Protein AF-A0A8S9XN22-F1 (afdb_monomer_lite)

Secondary structure (DSSP, 8-state):
-----S-THHHHHHHHHHHHHHHHHHHHHTTSS----PPS-SS-GGGS----S-SS-HHHHHHHHHHHHTTSS-HHHHHHHHT--HHHHHHHHS-HHHHHHHHHHHS----S-GGG---HHHHHHHHHH-TTEEEEEEE---HHHHT--HHHHHHHHHHHHHHHHHTT-GGGGT-GGG-----------SPPPPEEEEETT---EE--

pLDDT: mean 72.46, std 18.92, range [34.31, 95.44]

Organism: Apolygus lucorum (NCBI:txid248454)

Foldseek 3Di:
DDDDDPPPPPVVVVVVVVVVVVVVVVVVVVPPDDDDDDDPDVPDPVPDPPDPPDPFDPVLLVVLLVCVVVVNDDLVRSCVVRVPDSVVSVCVNPPVQVVQLVVCVVPPDDDPDDSSGDDPVRVVVVCVVPVQKDWAFEDDDDPVNVPDDPVNVVVVVVVVCVVCVVVVNNCCVVDVVNDDDPPPDPPCPDDGHGIDIDGPPDNYDYDD

Radius of gyration: 32.48 Å; chains: 1; bounding box: 97×54×74 Å

Sequence (208 aa):
MAKKSVADGAHLLVEASQNKISRRKRSLEYSSEREDSPPPSLLDPSRVSTYKRFQYSQESLEKALGLIKEGKLSLSKASKDYGIPKGTLFNKIHDVKDSIQQVLKECPRPNPFTDDKPGSKWLSLFLRRHPEIHKMNAEVISKARACVTEESLRRWFAELKECMANNICSDIFEDGRRVLNCDETGCETCPKTGKVLGPKGINHCLLE

Structure (mmCIF, N/CA/C/O backbone):
data_AF-A0A8S9XN22-F1
#
_entry.id   AF-A0A8S9XN22-F1
#
loop_
_atom_site.group_PDB
_atom_site.id
_atom_site.type_symbol
_atom_site.label_atom_id
_atom_site.label_alt_id
_atom_site.label_comp_id
_atom_site.label_asym_id
_atom_site.label_entity_id
_atom_site.label_seq_id
_atom_site.pdbx_PDB_ins_code
_atom_site.Cartn_x
_atom_site.Cartn_y
_atom_site.Cartn_z
_atom_site.occupancy
_atom_site.B_iso_or_equiv
_atom_site.auth_seq_id
_atom_site.auth_comp_id
_atom_site.auth_asym_id
_atom_site.auth_atom_id
_atom_site.pdbx_PDB_model_num
ATOM 1 N N . MET A 1 1 ? -63.931 -32.901 -9.090 1.00 34.31 1 MET A N 1
ATOM 2 C CA . MET A 1 1 ? -62.697 -32.519 -8.361 1.00 34.31 1 MET A CA 1
ATOM 3 C C . MET A 1 1 ? -62.029 -31.398 -9.151 1.00 34.31 1 MET A C 1
ATOM 5 O O . MET A 1 1 ? -61.914 -31.570 -10.348 1.00 34.31 1 MET A O 1
ATOM 9 N N . ALA A 1 2 ? -61.630 -30.227 -8.664 1.00 39.84 2 ALA A N 1
ATOM 10 C CA . ALA A 1 2 ? -61.727 -29.553 -7.377 1.00 39.84 2 ALA A CA 1
ATOM 11 C C . ALA A 1 2 ? -61.767 -28.035 -7.676 1.00 39.84 2 ALA A C 1
ATOM 13 O O . ALA A 1 2 ? -61.019 -27.563 -8.529 1.00 39.84 2 ALA A O 1
ATOM 14 N N . LYS A 1 3 ? -62.632 -27.272 -6.997 1.00 41.28 3 LYS A N 1
ATOM 15 C CA . LYS A 1 3 ? -62.589 -25.800 -6.99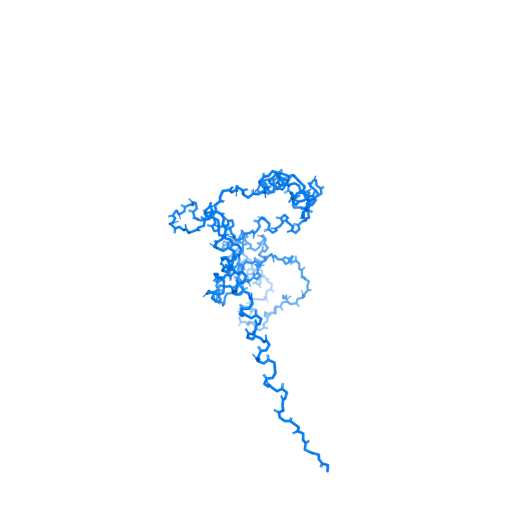2 1.00 41.28 3 LYS A CA 1
ATOM 16 C C . LYS A 1 3 ? -61.631 -25.387 -5.869 1.00 41.28 3 LYS A C 1
ATOM 18 O O . LYS A 1 3 ? -61.923 -25.686 -4.715 1.00 41.28 3 LYS A O 1
ATOM 23 N N . LYS A 1 4 ? -60.486 -24.767 -6.182 1.00 42.97 4 LYS A N 1
ATOM 24 C CA . LYS A 1 4 ? -59.574 -24.204 -5.169 1.00 42.97 4 LYS A CA 1
ATOM 25 C C . LYS A 1 4 ? -59.858 -22.711 -4.977 1.00 42.97 4 LYS A C 1
ATOM 27 O O . LYS A 1 4 ? -60.026 -21.971 -5.939 1.00 42.97 4 LYS A O 1
ATOM 32 N N . SER A 1 5 ? -59.968 -22.359 -3.702 1.00 42.66 5 SER A N 1
ATOM 33 C CA . SER A 1 5 ? -60.374 -21.090 -3.100 1.00 42.66 5 SER A CA 1
ATOM 34 C C . SER A 1 5 ? -59.426 -19.925 -3.423 1.00 42.66 5 SER A C 1
ATOM 36 O O . SER A 1 5 ? -58.213 -20.100 -3.411 1.00 42.66 5 SER A O 1
ATOM 38 N N . VAL A 1 6 ? -59.990 -18.733 -3.659 1.00 51.62 6 VAL A N 1
ATOM 39 C CA . VAL A 1 6 ? -59.288 -17.442 -3.864 1.00 51.62 6 VAL A CA 1
ATOM 40 C C . VAL A 1 6 ? -59.317 -16.585 -2.575 1.00 51.62 6 VAL A C 1
ATOM 42 O O . VAL A 1 6 ? -59.152 -15.372 -2.612 1.00 51.62 6 VAL A O 1
ATOM 45 N N . ALA A 1 7 ? -59.531 -17.186 -1.400 1.00 50.50 7 ALA A N 1
ATOM 46 C CA . ALA A 1 7 ? -59.754 -16.429 -0.160 1.00 50.50 7 ALA A CA 1
ATOM 47 C C . ALA A 1 7 ? -58.483 -16.027 0.626 1.00 50.50 7 ALA A C 1
ATOM 49 O O . ALA A 1 7 ? -58.559 -15.140 1.474 1.00 50.50 7 ALA A O 1
ATOM 50 N N . ASP A 1 8 ? -57.306 -16.593 0.339 1.00 49.84 8 ASP A N 1
ATOM 51 C CA . ASP A 1 8 ? -56.161 -16.484 1.269 1.00 49.84 8 ASP A CA 1
ATOM 52 C C . ASP A 1 8 ? -55.266 -15.243 1.063 1.00 49.84 8 ASP A C 1
ATOM 54 O O . ASP A 1 8 ? -54.427 -14.924 1.905 1.00 49.84 8 ASP A O 1
ATOM 58 N N . GLY A 1 9 ? -55.448 -14.488 -0.027 1.00 43.12 9 GLY A N 1
ATOM 59 C CA . GLY A 1 9 ? -54.620 -13.309 -0.330 1.00 43.12 9 GLY A CA 1
ATOM 60 C C . GLY A 1 9 ? -55.023 -12.025 0.409 1.00 43.12 9 GLY A C 1
ATOM 61 O O . GLY A 1 9 ? -54.185 -11.156 0.644 1.00 43.12 9 GLY A O 1
ATOM 62 N N . ALA A 1 10 ? -56.295 -11.891 0.796 1.00 45.91 10 ALA A N 1
ATOM 63 C CA . ALA A 1 10 ? -56.816 -10.659 1.396 1.00 45.91 10 ALA A CA 1
ATOM 64 C C . ALA A 1 10 ? -56.536 -10.554 2.908 1.00 45.91 10 ALA A C 1
ATOM 66 O O . ALA A 1 10 ? -56.395 -9.448 3.429 1.00 45.91 10 ALA A O 1
ATOM 67 N N . HIS A 1 11 ? -56.392 -11.684 3.608 1.00 46.66 11 HIS A N 1
ATOM 68 C CA . HIS A 1 11 ? -56.193 -11.707 5.063 1.00 46.66 11 HIS A CA 1
ATOM 69 C C . HIS A 1 11 ? -54.805 -11.175 5.477 1.00 46.66 11 HIS A C 1
ATOM 71 O O . HIS A 1 11 ? -54.681 -10.412 6.434 1.00 46.66 11 HIS A O 1
ATOM 77 N N . LEU A 1 12 ? -53.764 -11.476 4.690 1.00 50.06 12 LEU A N 1
ATOM 78 C CA . LEU A 1 12 ? -52.383 -11.055 4.971 1.00 50.06 12 LEU A CA 1
ATOM 79 C C . LEU A 1 12 ? -52.143 -9.544 4.789 1.00 50.06 12 LEU A C 1
ATOM 81 O O . LEU A 1 12 ? -51.272 -8.965 5.443 1.00 50.06 12 LEU A O 1
ATOM 85 N N . LEU A 1 13 ? -52.921 -8.874 3.933 1.00 48.09 13 LEU A N 1
ATOM 86 C CA . LEU A 1 13 ? -52.801 -7.426 3.713 1.00 48.09 13 LEU A CA 1
ATOM 87 C C . LEU A 1 13 ? -53.492 -6.593 4.806 1.00 48.09 13 LEU A C 1
ATOM 89 O O . LEU A 1 13 ? -53.057 -5.472 5.082 1.00 48.09 13 LEU A O 1
ATOM 93 N N . VAL A 1 14 ? -54.513 -7.137 5.476 1.00 51.78 14 VAL A N 1
ATOM 94 C CA . VAL A 1 14 ? -55.203 -6.453 6.585 1.00 51.78 14 VAL A CA 1
ATOM 95 C C . VAL A 1 14 ? -54.353 -6.482 7.862 1.00 51.78 14 VAL A C 1
ATOM 97 O O . VAL A 1 14 ? -54.204 -5.449 8.521 1.00 51.78 14 VAL A O 1
ATOM 100 N N . GLU A 1 15 ? -53.692 -7.603 8.165 1.00 48.38 15 GLU A N 1
ATOM 101 C CA . GLU A 1 15 ? -52.827 -7.737 9.352 1.00 48.38 15 GLU A CA 1
ATOM 102 C C . GLU A 1 15 ? -51.578 -6.841 9.288 1.00 48.38 15 GLU A C 1
ATOM 104 O O . GLU A 1 15 ? -51.209 -6.191 10.273 1.00 48.38 15 GLU A O 1
ATOM 109 N N . ALA A 1 16 ? -50.954 -6.713 8.111 1.00 47.50 16 ALA A N 1
ATOM 110 C CA . ALA A 1 16 ? -49.800 -5.830 7.922 1.00 47.50 16 ALA A CA 1
ATOM 111 C C . ALA A 1 16 ? -50.151 -4.336 8.103 1.00 47.50 16 ALA A C 1
ATOM 113 O O . ALA A 1 16 ? -49.298 -3.537 8.512 1.00 47.50 16 ALA A O 1
ATOM 114 N N . SER A 1 17 ? -51.405 -3.955 7.832 1.00 48.62 17 SER A N 1
ATOM 115 C CA . SER A 1 17 ? -51.903 -2.585 8.003 1.00 48.62 17 SER A CA 1
ATOM 116 C C . SER A 1 17 ? -52.239 -2.273 9.467 1.00 48.62 17 SER A C 1
ATOM 118 O O . SER A 1 17 ? -51.838 -1.228 9.989 1.00 48.62 17 SER A O 1
ATOM 120 N N . GLN A 1 18 ? -52.854 -3.221 10.186 1.00 45.69 18 GLN A N 1
ATOM 121 C CA . GLN A 1 18 ? -53.130 -3.085 11.623 1.00 45.69 18 GLN A CA 1
ATOM 122 C C . GLN A 1 18 ? -51.840 -2.956 12.452 1.00 45.69 18 GLN A C 1
ATOM 124 O O . GLN A 1 18 ? -51.756 -2.127 13.363 1.00 45.69 18 GLN A O 1
ATOM 129 N N . ASN A 1 19 ? -50.780 -3.676 12.072 1.00 49.88 19 ASN A N 1
ATOM 130 C CA . ASN A 1 19 ? -49.496 -3.636 12.776 1.00 49.88 19 ASN A CA 1
ATOM 131 C C . ASN A 1 19 ? -48.731 -2.304 12.566 1.00 49.88 19 ASN A C 1
ATOM 133 O O . ASN A 1 19 ? -48.034 -1.817 13.461 1.00 49.88 19 ASN A O 1
ATOM 137 N N . LYS A 1 20 ? -48.906 -1.638 11.411 1.00 45.22 20 LYS A N 1
ATOM 138 C CA . LYS A 1 20 ? -48.350 -0.291 11.159 1.00 45.22 20 LYS A CA 1
ATOM 139 C C . LYS A 1 20 ? -49.120 0.816 11.889 1.00 45.22 20 LYS A C 1
ATOM 141 O O . LYS A 1 20 ? -48.497 1.763 12.371 1.00 45.22 20 LYS A O 1
ATOM 146 N N . ILE A 1 21 ? -50.441 0.686 12.027 1.00 45.97 21 ILE A N 1
ATOM 147 C CA . ILE A 1 21 ? -51.282 1.642 12.770 1.00 45.97 21 ILE A CA 1
ATOM 148 C C . ILE A 1 21 ? -51.021 1.538 14.283 1.00 45.97 21 ILE A C 1
ATOM 150 O O . ILE A 1 21 ? -50.911 2.563 14.958 1.00 45.97 21 ILE A O 1
ATOM 154 N N . SER A 1 22 ? -50.802 0.326 14.812 1.00 41.53 22 SER A N 1
ATOM 155 C CA . SER A 1 22 ? -50.490 0.113 16.234 1.00 41.53 22 SER A CA 1
ATOM 156 C C . SER A 1 22 ? -49.144 0.717 16.661 1.00 41.53 22 SER A C 1
ATOM 158 O O . SER A 1 22 ? -49.017 1.199 17.787 1.00 41.53 22 SER A O 1
ATOM 160 N N . ARG A 1 23 ? -48.144 0.747 15.768 1.00 42.81 23 ARG A N 1
ATOM 161 C CA . ARG A 1 23 ? -46.845 1.390 16.042 1.00 42.81 23 ARG A CA 1
ATOM 162 C C . ARG A 1 23 ? -46.927 2.917 16.059 1.00 42.81 23 ARG A C 1
ATOM 164 O O . ARG A 1 23 ? -46.219 3.546 16.837 1.00 42.81 23 ARG A O 1
ATOM 171 N N . ARG A 1 24 ? -47.808 3.511 15.246 1.00 44.41 24 ARG A N 1
ATOM 172 C CA . ARG A 1 24 ? -48.026 4.967 15.219 1.00 44.41 24 ARG A CA 1
ATOM 173 C C . ARG A 1 24 ? -48.805 5.468 16.436 1.00 44.41 24 ARG A C 1
ATOM 175 O O . ARG A 1 24 ? -48.434 6.505 16.971 1.00 44.41 24 ARG A O 1
ATOM 182 N N . LYS A 1 25 ? -49.802 4.717 16.925 1.00 40.81 25 LYS A N 1
ATOM 183 C CA . LYS A 1 25 ? -50.537 5.078 18.153 1.00 40.81 25 LYS A CA 1
ATOM 184 C C . LYS A 1 25 ? -49.635 5.105 19.396 1.00 40.81 25 LYS A C 1
ATOM 186 O O . LYS A 1 25 ? -49.660 6.087 20.123 1.00 40.81 25 LYS A O 1
ATOM 191 N N . ARG A 1 26 ? -48.724 4.131 19.540 1.00 40.91 26 ARG A N 1
ATOM 192 C CA . ARG A 1 26 ? -47.737 4.090 20.642 1.00 40.91 26 ARG A CA 1
ATOM 193 C C . ARG A 1 26 ? -46.761 5.277 20.644 1.00 40.91 26 ARG A C 1
ATOM 195 O O . ARG A 1 26 ? -46.262 5.655 21.694 1.00 40.91 26 ARG A O 1
ATOM 202 N N . SER A 1 27 ? -46.478 5.853 19.475 1.00 42.25 27 SER A N 1
ATOM 203 C CA . SER A 1 27 ? -45.576 7.004 19.354 1.00 42.25 27 SER A CA 1
ATOM 204 C C . SER A 1 27 ? -46.261 8.345 19.624 1.00 42.25 27 SER A C 1
ATOM 206 O O . SER A 1 27 ? -45.559 9.307 19.904 1.00 42.25 27 SER A O 1
ATOM 208 N N . LEU A 1 28 ? -47.591 8.418 19.507 1.00 42.78 28 LEU A N 1
ATOM 209 C CA . LEU A 1 28 ? -48.375 9.636 19.743 1.00 42.78 28 LEU A CA 1
ATOM 210 C C . LEU A 1 28 ? -48.858 9.734 21.196 1.00 42.78 28 LEU A C 1
ATOM 212 O O . LEU A 1 28 ? -48.827 10.822 21.755 1.00 42.78 28 LEU A O 1
ATOM 216 N N . GLU A 1 29 ? -49.194 8.607 21.834 1.00 40.19 29 GLU A N 1
ATOM 217 C CA . GLU A 1 29 ? -49.487 8.546 23.281 1.00 40.19 29 GLU A CA 1
ATOM 218 C C . GLU A 1 29 ? -48.270 8.904 24.150 1.00 40.19 29 GLU A C 1
ATOM 220 O O . GLU A 1 29 ? -48.427 9.402 25.258 1.00 40.19 29 GLU A O 1
ATOM 225 N N . T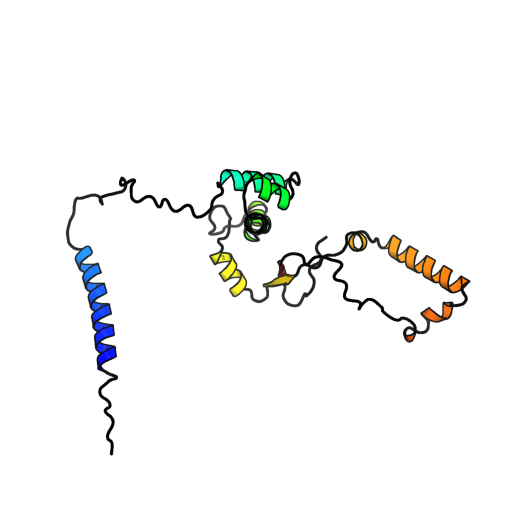YR A 1 30 ? -47.050 8.719 23.635 1.00 40.97 30 TYR A N 1
ATOM 226 C CA . TYR A 1 30 ? 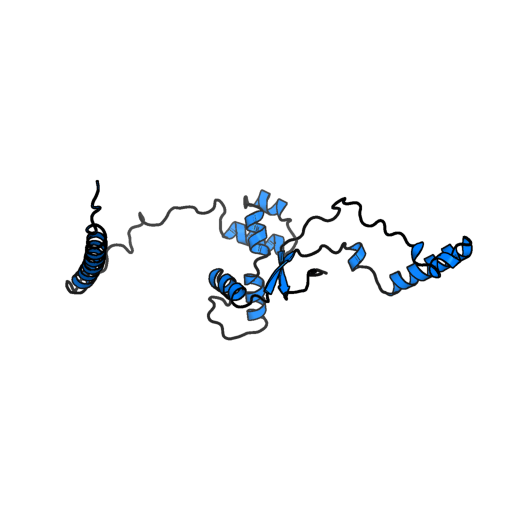-45.818 9.127 24.319 1.00 40.97 30 TYR A CA 1
ATOM 227 C C . TYR A 1 30 ? -45.597 10.653 24.318 1.00 40.97 30 TYR A C 1
ATOM 229 O O . TYR A 1 30 ? -44.787 11.155 25.089 1.00 40.97 30 TYR A O 1
ATOM 237 N N . SER A 1 31 ? -46.288 11.407 23.455 1.00 38.62 31 SER A N 1
ATOM 238 C CA . SER A 1 31 ? -46.050 12.848 23.286 1.00 38.62 31 SER A CA 1
ATOM 239 C C . SER A 1 31 ? -47.034 13.747 24.036 1.00 38.62 31 SER A C 1
ATOM 241 O O . SER A 1 31 ? -46.816 14.955 24.046 1.00 38.62 31 SER A O 1
ATOM 243 N N . SER A 1 32 ? -48.099 13.211 24.643 1.00 42.09 32 SER A N 1
ATOM 244 C CA . SER A 1 32 ? -49.164 14.036 25.235 1.00 42.09 32 SER A CA 1
ATOM 245 C C . SER A 1 32 ? -49.276 13.993 26.757 1.00 42.09 32 SER A C 1
ATOM 247 O O . SER A 1 32 ? -50.113 14.711 27.293 1.00 42.09 32 SER A O 1
ATOM 249 N N . GLU A 1 33 ? -48.461 13.220 27.478 1.00 42.44 33 GLU A N 1
ATOM 250 C CA . GLU A 1 33 ? -48.553 13.179 28.941 1.00 42.44 33 GLU A CA 1
ATOM 251 C C . GLU A 1 33 ? -47.193 13.356 29.635 1.00 42.44 33 GLU A C 1
ATOM 253 O O . GLU A 1 33 ? -46.359 12.455 29.651 1.00 42.44 33 GLU A O 1
ATOM 258 N N . ARG A 1 34 ? -47.094 14.508 30.317 1.00 39.66 34 ARG A N 1
ATOM 259 C CA . ARG A 1 34 ? -46.290 14.841 31.509 1.00 39.66 34 ARG A CA 1
ATOM 260 C C . ARG A 1 34 ? -44.984 15.618 31.321 1.00 39.66 34 ARG A C 1
ATOM 262 O O . ARG A 1 34 ? -43.902 15.074 31.137 1.00 39.66 34 ARG A O 1
ATOM 269 N N . GLU A 1 35 ? -45.147 16.922 31.524 1.00 49.19 35 GLU A N 1
ATOM 270 C CA . GLU A 1 35 ? -44.251 17.782 32.297 1.00 49.19 35 GLU A CA 1
ATOM 271 C C . GLU A 1 35 ? -43.693 17.098 33.570 1.00 49.19 35 GLU A C 1
ATOM 273 O O . GLU A 1 35 ? -44.410 16.398 34.290 1.00 49.19 35 GLU A O 1
ATOM 278 N N . ASP A 1 36 ? -42.419 17.405 33.831 1.00 52.12 36 ASP A N 1
ATOM 279 C CA . ASP A 1 36 ? -41.710 17.422 35.121 1.00 52.12 36 ASP A CA 1
ATOM 280 C C . ASP A 1 36 ? -41.166 16.123 35.757 1.00 52.12 36 ASP A C 1
ATOM 282 O O . ASP A 1 36 ? -41.360 15.837 36.940 1.00 52.12 36 ASP A O 1
ATOM 286 N N . SER A 1 37 ? -40.375 15.346 35.010 1.00 40.91 37 SER A N 1
ATOM 287 C CA . SER A 1 37 ? -39.321 14.515 35.622 1.00 40.91 37 SER A CA 1
ATOM 288 C C . SER A 1 37 ? -38.167 14.253 34.648 1.00 40.91 37 SER A C 1
ATOM 290 O O . SER A 1 37 ? -38.408 13.758 33.544 1.00 40.91 37 SER A O 1
ATOM 292 N N . PRO A 1 38 ? -36.902 14.539 35.022 1.00 46.31 38 PRO A N 1
ATOM 293 C CA . PRO A 1 38 ? -35.761 14.174 34.195 1.00 46.31 38 PRO A CA 1
ATOM 294 C C . PRO A 1 38 ? -35.701 12.646 34.036 1.00 46.31 38 PRO A C 1
ATOM 296 O O . PRO A 1 38 ? -36.018 11.916 34.981 1.00 46.31 38 PRO A O 1
ATOM 299 N N . PRO A 1 39 ? -35.294 12.140 32.858 1.00 44.84 39 PRO A N 1
ATOM 300 C CA . PRO A 1 39 ? -35.237 10.709 32.596 1.00 44.84 39 PRO A CA 1
ATOM 301 C C . PRO A 1 39 ? -34.352 10.015 33.642 1.00 44.84 39 PRO A C 1
ATOM 303 O O . PRO A 1 39 ? -33.188 10.398 33.810 1.00 44.84 39 PRO A O 1
ATOM 306 N N . PRO A 1 40 ? -34.859 8.984 34.342 1.00 42.00 40 PRO A N 1
ATOM 307 C CA . PRO A 1 40 ? -34.028 8.184 35.218 1.00 42.00 40 PRO A CA 1
ATOM 308 C C . PRO A 1 40 ? -32.897 7.534 34.416 1.00 42.00 40 PRO A C 1
ATOM 310 O O . PRO A 1 40 ? -33.134 6.880 33.404 1.00 42.00 40 PRO A O 1
ATOM 313 N N . SER A 1 41 ? -31.682 7.701 34.941 1.00 48.50 41 SER A N 1
ATOM 314 C CA . SER A 1 41 ? -30.428 7.024 34.587 1.00 48.50 41 SER A CA 1
ATOM 315 C C . SER A 1 41 ? -29.546 7.634 33.482 1.00 48.50 41 SER A C 1
ATOM 317 O O . SER A 1 41 ? -29.236 6.991 32.481 1.00 48.50 41 SER A O 1
ATOM 319 N N . LEU A 1 42 ? -28.982 8.814 33.766 1.00 44.59 42 LEU A N 1
ATOM 320 C CA . LEU A 1 42 ? -27.559 9.097 33.487 1.00 44.59 42 LEU A CA 1
ATOM 321 C C . LEU A 1 42 ? -26.631 8.661 34.649 1.00 44.59 42 LEU A C 1
ATOM 323 O O . LEU A 1 42 ? -25.460 9.021 34.672 1.00 44.59 42 LEU A O 1
ATOM 327 N N . LEU A 1 43 ? -27.133 7.878 35.614 1.00 48.34 43 LEU A N 1
ATOM 328 C CA . LEU A 1 43 ? -26.415 7.465 36.830 1.00 48.34 43 LEU A CA 1
ATOM 329 C C . LEU A 1 43 ? -26.708 6.002 37.232 1.00 48.34 43 LEU A C 1
ATOM 331 O O . LEU A 1 43 ? -26.809 5.706 38.417 1.00 48.34 43 LEU A O 1
ATOM 335 N N . ASP A 1 44 ? -26.877 5.083 36.274 1.00 49.06 44 ASP A N 1
ATOM 336 C CA . ASP A 1 44 ? -26.883 3.637 36.565 1.00 49.06 44 ASP A CA 1
ATOM 337 C C . ASP A 1 44 ? -25.583 2.988 36.043 1.00 49.06 44 ASP A C 1
ATOM 339 O O . ASP A 1 44 ? -25.487 2.664 34.852 1.00 49.06 44 ASP A O 1
ATOM 343 N N . PRO A 1 45 ? -24.565 2.790 36.907 1.00 55.69 45 PRO A N 1
ATOM 344 C CA . PRO A 1 45 ? -23.301 2.152 36.538 1.00 55.69 45 PRO A CA 1
ATOM 345 C C . PRO A 1 45 ? -23.459 0.709 36.034 1.00 55.69 45 PRO A C 1
ATOM 347 O O . PRO A 1 45 ? -22.538 0.181 35.413 1.00 55.69 45 PRO A O 1
ATOM 350 N N . SER A 1 46 ? -24.609 0.061 36.266 1.00 51.62 46 SER A N 1
ATOM 351 C CA . SER A 1 46 ? -24.853 -1.334 35.877 1.00 51.62 46 SER A CA 1
ATOM 352 C C . SER A 1 46 ? -25.206 -1.521 34.394 1.00 51.62 46 SER A C 1
ATOM 354 O O . SER A 1 46 ? -25.203 -2.645 33.893 1.00 51.62 46 SER A O 1
ATOM 356 N N . ARG A 1 47 ? -25.445 -0.425 33.655 1.00 51.44 47 ARG A N 1
ATOM 357 C CA . ARG A 1 47 ? -25.729 -0.428 32.205 1.00 51.44 47 ARG A CA 1
ATOM 358 C C . ARG A 1 47 ? -24.543 -0.018 31.333 1.00 51.44 47 ARG A C 1
ATOM 360 O O . ARG A 1 47 ? -24.692 0.130 30.119 1.00 51.44 47 ARG A O 1
ATOM 367 N N . VAL A 1 48 ? -23.358 0.158 31.914 1.00 54.16 48 VAL A N 1
ATOM 368 C CA . VAL A 1 48 ? -22.134 0.344 31.129 1.00 54.16 48 VAL A CA 1
ATOM 369 C C . VAL A 1 48 ? -21.799 -0.998 30.481 1.00 54.16 48 VAL A C 1
ATOM 371 O O . VAL A 1 48 ? -21.537 -1.979 31.169 1.00 54.16 48 VAL A O 1
ATOM 374 N N . SER A 1 49 ? -21.834 -1.061 29.149 1.00 49.69 49 SER A N 1
ATOM 375 C CA . SER A 1 49 ? -21.448 -2.252 28.386 1.00 49.69 49 SER A CA 1
ATOM 376 C C . SER A 1 49 ? -20.023 -2.685 28.762 1.00 49.69 49 SER A C 1
ATOM 378 O O . SER A 1 49 ? -19.047 -2.153 28.237 1.00 49.69 49 SER A O 1
ATOM 380 N N . THR A 1 50 ? -19.903 -3.701 29.617 1.00 52.22 50 THR A N 1
ATOM 381 C CA . THR A 1 50 ? -18.642 -4.348 30.027 1.00 52.22 50 THR A CA 1
ATOM 382 C C . THR A 1 50 ? -18.025 -5.215 28.926 1.00 52.22 50 THR A C 1
ATOM 384 O O . THR A 1 50 ? -16.990 -5.853 29.127 1.00 52.22 50 THR A O 1
ATOM 387 N N . TYR A 1 51 ? -18.645 -5.249 27.743 1.00 50.97 51 TYR A N 1
ATOM 388 C CA . TYR A 1 51 ? -18.231 -6.080 26.625 1.00 50.97 51 TYR A CA 1
ATOM 389 C C . TYR A 1 51 ? -16.859 -5.651 26.088 1.00 50.97 51 TYR A C 1
ATOM 391 O O . TYR A 1 51 ? -16.728 -4.723 25.283 1.00 50.97 51 TYR A O 1
ATOM 399 N N . LYS A 1 52 ? -15.810 -6.357 26.521 1.00 62.16 52 LYS A N 1
ATOM 400 C CA . LYS A 1 52 ? -14.446 -6.187 26.014 1.00 62.16 52 LYS A CA 1
ATOM 401 C C . LYS A 1 52 ? -14.372 -6.753 24.596 1.00 62.16 52 LYS A C 1
ATOM 403 O O . LYS A 1 52 ? -14.131 -7.937 24.385 1.00 62.16 52 LYS A O 1
ATOM 408 N N . ARG A 1 53 ? -14.598 -5.886 23.602 1.00 64.38 53 ARG A N 1
ATOM 409 C CA . ARG A 1 53 ? -14.562 -6.243 22.171 1.00 64.38 53 ARG A CA 1
ATOM 410 C C . ARG A 1 53 ? -13.205 -6.809 21.734 1.00 64.38 53 ARG A C 1
ATOM 412 O O . ARG A 1 53 ? -13.156 -7.586 20.786 1.00 64.38 53 ARG A O 1
ATOM 419 N N . PHE A 1 54 ? -12.124 -6.424 22.417 1.00 72.19 54 PHE A N 1
ATOM 420 C CA . PHE A 1 54 ? -10.759 -6.863 22.141 1.00 72.19 54 PHE A CA 1
ATOM 421 C C . PHE A 1 54 ? -9.980 -7.078 23.448 1.00 72.19 54 PHE A C 1
ATOM 423 O O . PHE A 1 54 ? -10.249 -6.416 24.450 1.00 72.19 54 PHE A O 1
ATOM 430 N N . GLN A 1 55 ? -9.012 -8.001 23.432 1.00 79.00 55 GLN A N 1
ATOM 431 C CA . GLN A 1 55 ? -8.162 -8.319 24.592 1.00 79.00 55 GLN A CA 1
ATOM 432 C C . GLN A 1 55 ? -7.009 -7.316 24.801 1.00 79.00 55 GLN A C 1
ATOM 434 O O . GLN A 1 55 ? -6.418 -7.294 25.875 1.00 79.00 55 GLN A O 1
ATOM 439 N N . TYR A 1 56 ? -6.713 -6.470 23.809 1.00 84.94 56 TYR A N 1
ATOM 440 C CA . TYR A 1 56 ? -5.663 -5.448 23.867 1.00 84.94 56 TYR A CA 1
ATOM 441 C C . TYR A 1 56 ? -6.227 -4.060 24.207 1.00 84.94 56 TYR A C 1
ATOM 443 O O . TYR A 1 56 ? -7.370 -3.747 23.865 1.00 84.94 56 TYR A O 1
ATOM 451 N N . SER A 1 57 ? -5.423 -3.215 24.859 1.00 87.62 57 SER A N 1
ATOM 452 C CA . SER A 1 57 ? -5.784 -1.822 25.143 1.00 87.62 57 SER A CA 1
ATOM 453 C C . SER A 1 57 ? -5.522 -0.911 23.935 1.00 87.62 57 SER A C 1
ATOM 455 O O . SER A 1 57 ? -4.706 -1.222 23.062 1.00 87.62 57 SER A O 1
ATOM 457 N N . GLN A 1 58 ? -6.218 0.228 23.894 1.00 85.56 58 GLN A N 1
ATOM 458 C CA . GLN A 1 58 ? -6.006 1.276 22.889 1.00 85.56 58 GLN A CA 1
ATOM 459 C C . GLN A 1 58 ? -4.564 1.815 22.942 1.00 85.56 58 GLN A C 1
ATOM 461 O O . GLN A 1 58 ? -3.912 1.942 21.912 1.00 85.56 58 GLN A O 1
ATOM 466 N N . GLU A 1 59 ? -4.033 2.039 24.145 1.00 89.31 59 GLU A N 1
ATOM 467 C CA . GLU A 1 59 ? -2.676 2.556 24.350 1.00 89.31 59 GLU A CA 1
ATOM 468 C C . GLU A 1 59 ? -1.600 1.585 23.837 1.00 89.31 59 GLU A C 1
ATOM 470 O O . GLU A 1 59 ? -0.658 1.988 23.153 1.00 89.31 59 GLU A O 1
ATOM 475 N N . SER A 1 60 ? -1.746 0.284 24.122 1.00 90.62 60 SER A N 1
ATOM 476 C CA . SER A 1 60 ? -0.827 -0.740 23.614 1.00 90.62 60 SER A CA 1
ATOM 477 C C . SER A 1 60 ? -0.856 -0.814 22.088 1.00 90.62 60 SER A C 1
ATOM 479 O O . SER A 1 60 ? 0.183 -1.031 21.468 1.00 90.62 60 SER A O 1
ATOM 481 N N . LEU A 1 61 ? -2.026 -0.602 21.478 1.00 89.25 61 LEU A N 1
ATOM 482 C CA . LEU A 1 61 ? -2.168 -0.550 20.026 1.00 89.25 61 LEU A CA 1
ATOM 483 C C . LEU A 1 61 ? -1.440 0.657 19.431 1.00 89.25 61 LEU A C 1
ATOM 485 O O . LEU A 1 61 ? -0.689 0.491 18.475 1.00 89.25 61 LEU A O 1
ATOM 489 N N . GLU A 1 62 ? -1.622 1.848 19.991 1.00 91.19 62 GLU A N 1
ATOM 490 C CA . GLU A 1 62 ? -0.991 3.074 19.493 1.00 91.19 62 GLU A CA 1
ATOM 491 C C . GLU A 1 62 ? 0.533 3.032 19.635 1.00 91.19 62 GLU A C 1
ATOM 493 O O . GLU A 1 62 ? 1.243 3.322 18.670 1.00 91.19 62 GLU A O 1
ATOM 498 N N . LYS A 1 63 ? 1.045 2.563 20.782 1.00 92.75 63 LYS A N 1
ATOM 499 C CA . LYS A 1 63 ? 2.486 2.347 20.990 1.00 92.75 63 LYS A CA 1
ATOM 500 C C . LYS A 1 63 ? 3.064 1.355 19.979 1.00 92.75 63 LYS A C 1
ATOM 502 O O . LYS A 1 63 ? 4.096 1.634 19.371 1.00 92.75 63 LYS A O 1
ATOM 507 N N . ALA A 1 64 ? 2.389 0.224 19.760 1.00 92.31 64 ALA A N 1
ATOM 508 C CA . ALA A 1 64 ? 2.819 -0.763 18.772 1.00 92.31 64 ALA A CA 1
ATOM 509 C C . ALA A 1 64 ? 2.836 -0.176 17.351 1.00 92.31 64 ALA A C 1
ATOM 511 O O . ALA A 1 64 ? 3.800 -0.376 16.617 1.00 92.31 64 ALA A O 1
ATOM 512 N N . LEU A 1 65 ? 1.798 0.574 16.966 1.00 90.44 65 LEU A N 1
ATOM 513 C CA . LEU A 1 65 ? 1.717 1.211 15.650 1.00 90.44 65 LEU A CA 1
ATOM 514 C C . LEU A 1 65 ? 2.809 2.269 15.451 1.00 90.44 65 LEU A C 1
ATOM 516 O O . LEU A 1 65 ? 3.397 2.309 14.373 1.00 90.44 65 LEU A O 1
ATOM 520 N N . GLY A 1 66 ? 3.106 3.081 16.469 1.00 89.44 66 GLY A N 1
ATOM 521 C CA . GLY A 1 66 ? 4.183 4.073 16.423 1.00 89.44 66 GLY A CA 1
ATOM 522 C C . GLY A 1 66 ? 5.547 3.430 16.175 1.00 89.44 66 GLY A C 1
ATOM 523 O O . GLY A 1 66 ? 6.225 3.767 15.209 1.00 89.44 66 GLY A O 1
ATOM 524 N N . LEU A 1 67 ? 5.901 2.410 16.963 1.00 91.25 67 LEU A N 1
ATOM 525 C CA . LEU A 1 67 ? 7.183 1.708 16.820 1.00 91.25 67 LEU A CA 1
ATOM 526 C C . LEU A 1 67 ? 7.333 0.979 15.479 1.00 91.25 67 LEU A C 1
ATOM 528 O O . LEU A 1 67 ? 8.447 0.876 14.964 1.00 91.25 67 LEU A O 1
ATOM 532 N N . ILE A 1 68 ? 6.235 0.470 14.909 1.00 90.19 68 ILE A N 1
ATOM 533 C CA . ILE A 1 68 ? 6.259 -0.140 13.574 1.00 90.19 68 ILE A CA 1
ATOM 534 C C . ILE A 1 68 ? 6.436 0.932 12.492 1.00 90.19 68 ILE A C 1
ATOM 536 O O . ILE A 1 68 ? 7.246 0.739 11.589 1.00 90.19 68 ILE A O 1
ATOM 540 N N . LYS A 1 69 ? 5.717 2.061 12.580 1.00 85.94 69 LYS A N 1
ATOM 541 C CA . LYS A 1 69 ? 5.843 3.177 11.622 1.00 85.94 69 LYS A CA 1
ATOM 542 C C . LYS A 1 69 ? 7.246 3.794 11.637 1.00 85.94 69 LYS A C 1
ATOM 544 O O . LYS A 1 69 ? 7.754 4.156 10.586 1.00 85.94 69 LYS A O 1
ATOM 549 N N . GLU A 1 70 ? 7.888 3.849 12.803 1.00 88.31 70 GLU A N 1
ATOM 550 C CA . GLU A 1 70 ? 9.285 4.282 12.969 1.00 88.31 70 GLU A CA 1
ATOM 551 C C . GLU A 1 70 ? 10.318 3.231 12.513 1.00 88.31 70 GLU A C 1
ATOM 553 O O . GLU A 1 70 ? 11.517 3.495 12.544 1.00 88.31 70 GLU A O 1
ATOM 558 N N . GLY A 1 71 ? 9.890 2.020 12.133 1.00 86.25 71 GLY A N 1
ATOM 559 C CA . GLY A 1 71 ? 10.782 0.936 11.708 1.00 86.25 71 GLY A CA 1
ATOM 560 C C . GLY A 1 71 ? 11.549 0.244 12.844 1.00 86.25 71 GLY A C 1
ATOM 561 O O . GLY A 1 71 ? 12.398 -0.604 12.578 1.00 86.25 71 GLY A O 1
ATOM 562 N N . LYS A 1 72 ? 11.250 0.555 14.114 1.00 88.50 72 LYS A N 1
ATOM 563 C CA . LYS A 1 72 ? 11.930 -0.019 15.292 1.00 88.50 72 LYS A CA 1
ATOM 564 C C . LYS A 1 72 ? 11.486 -1.450 15.608 1.00 88.50 72 LYS A C 1
ATOM 566 O O . LYS A 1 72 ? 12.249 -2.214 16.195 1.00 88.50 72 LYS A O 1
ATOM 571 N N . LEU A 1 73 ? 10.255 -1.822 15.249 1.00 87.56 73 LEU A N 1
ATOM 572 C CA . LEU A 1 73 ? 9.701 -3.161 15.477 1.00 87.56 73 LEU A CA 1
ATOM 573 C C . LEU A 1 73 ? 9.052 -3.732 14.216 1.00 87.56 73 LEU A C 1
ATOM 575 O O . LEU A 1 73 ? 8.317 -3.050 13.508 1.00 87.56 73 LEU A O 1
ATOM 579 N N . SER A 1 74 ? 9.248 -5.033 13.983 1.00 90.19 74 SER A N 1
ATOM 580 C CA . SER A 1 74 ? 8.519 -5.756 12.938 1.00 90.19 74 SER A CA 1
ATOM 581 C C . SER A 1 74 ? 7.094 -6.099 13.385 1.00 90.19 74 SER A C 1
ATOM 583 O O . SER A 1 74 ? 6.835 -6.316 14.570 1.00 90.19 74 SER A O 1
ATOM 585 N N . LEU A 1 75 ? 6.174 -6.250 12.425 1.00 88.00 75 LEU A N 1
ATOM 586 C CA . LEU A 1 75 ? 4.789 -6.702 12.654 1.00 88.00 75 LEU A CA 1
ATOM 587 C C . LEU A 1 75 ? 4.705 -7.963 13.531 1.00 88.00 75 LEU A C 1
ATOM 589 O O . LEU A 1 75 ? 3.847 -8.074 14.406 1.00 88.00 75 LEU A O 1
ATOM 593 N N . SER A 1 76 ? 5.610 -8.920 13.309 1.00 88.81 76 SER A N 1
ATOM 594 C CA . SER A 1 76 ? 5.666 -10.163 14.082 1.00 88.81 76 SER A CA 1
ATOM 595 C C . SER A 1 76 ? 6.142 -9.940 15.516 1.00 88.81 76 SER A C 1
ATOM 597 O O . SER A 1 76 ? 5.581 -10.537 16.433 1.00 88.81 76 SER A O 1
ATOM 599 N N . LYS A 1 77 ? 7.145 -9.074 15.712 1.00 91.50 77 LYS A N 1
ATOM 600 C CA . LYS A 1 77 ? 7.677 -8.735 17.036 1.00 91.50 77 LYS A CA 1
ATOM 601 C C . LYS A 1 77 ? 6.647 -7.952 17.851 1.00 91.50 77 LYS A C 1
ATOM 603 O O . LYS A 1 77 ? 6.338 -8.345 18.967 1.00 91.50 77 LYS A O 1
ATOM 608 N N . ALA A 1 78 ? 6.023 -6.941 17.249 1.00 91.38 78 ALA A N 1
ATOM 609 C CA . ALA A 1 78 ? 4.976 -6.147 17.882 1.00 91.38 78 ALA A CA 1
ATOM 610 C C . ALA A 1 78 ? 3.742 -6.986 18.258 1.00 91.38 78 ALA A C 1
ATOM 612 O O . ALA A 1 78 ? 3.178 -6.820 19.334 1.00 91.38 78 ALA A O 1
ATOM 613 N N . SER A 1 79 ? 3.343 -7.942 17.413 1.00 92.62 79 SER A N 1
ATOM 614 C CA . SER A 1 79 ? 2.246 -8.857 17.744 1.00 92.62 79 SER A CA 1
ATOM 615 C C . SER A 1 79 ? 2.544 -9.706 18.985 1.00 92.62 79 SER A C 1
ATOM 617 O O . SER A 1 79 ? 1.674 -9.851 19.842 1.00 92.62 79 SER A O 1
ATOM 619 N N . LYS A 1 80 ? 3.776 -10.222 19.103 1.00 91.69 80 LYS A N 1
ATOM 620 C CA . LYS A 1 80 ? 4.218 -11.025 20.251 1.00 91.69 80 LYS A CA 1
ATOM 621 C C . LYS A 1 80 ? 4.334 -10.189 21.527 1.00 91.69 80 LYS A C 1
ATOM 623 O O . LYS A 1 80 ? 3.860 -10.625 22.568 1.00 91.69 80 LYS A O 1
ATOM 628 N N . ASP A 1 81 ? 4.937 -9.007 21.433 1.00 91.75 81 ASP A N 1
ATOM 629 C CA . ASP A 1 81 ? 5.251 -8.174 22.598 1.00 91.75 81 ASP A CA 1
ATOM 630 C C . ASP A 1 81 ? 4.003 -7.479 23.173 1.00 91.75 81 ASP A C 1
ATOM 632 O O . ASP A 1 81 ? 3.882 -7.340 24.386 1.00 91.75 81 ASP A O 1
ATOM 636 N N . TYR A 1 82 ? 3.048 -7.083 22.320 1.00 90.38 82 TYR A N 1
ATOM 637 C CA . TYR A 1 82 ? 1.833 -6.366 22.737 1.00 90.38 82 TYR A CA 1
ATOM 638 C C . TYR A 1 82 ? 0.572 -7.247 22.786 1.00 90.38 82 TYR A C 1
ATOM 640 O O . TYR A 1 82 ? -0.500 -6.758 23.141 1.00 90.38 82 TYR A O 1
ATOM 648 N N . GLY A 1 83 ? 0.656 -8.528 22.406 1.00 89.50 83 GLY A N 1
ATOM 649 C CA . GLY A 1 83 ? -0.492 -9.447 22.395 1.00 89.50 83 GLY A CA 1
ATOM 650 C C . GLY A 1 83 ? -1.590 -9.073 21.386 1.00 89.50 83 GLY A C 1
ATOM 651 O O . GLY A 1 83 ? -2.749 -9.458 21.542 1.00 89.50 83 GLY A O 1
ATOM 652 N N . ILE A 1 84 ? -1.250 -8.298 20.351 1.00 90.62 84 ILE A N 1
ATOM 653 C CA . ILE A 1 84 ? -2.197 -7.811 19.339 1.00 90.62 84 ILE A CA 1
ATOM 654 C C . ILE A 1 84 ? -2.118 -8.719 18.108 1.00 90.62 84 ILE A C 1
ATOM 656 O O . ILE A 1 84 ? -1.018 -8.944 17.595 1.00 90.62 84 ILE A O 1
ATOM 660 N N . PRO A 1 85 ? -3.244 -9.219 17.564 1.00 91.94 85 PRO A N 1
ATOM 661 C CA . PRO A 1 85 ? -3.221 -10.019 16.343 1.00 91.94 85 PRO A CA 1
ATOM 662 C C . PRO A 1 85 ? -2.549 -9.283 15.174 1.00 91.94 85 PRO A C 1
ATOM 664 O O . PRO A 1 85 ? -2.870 -8.123 14.901 1.00 91.94 85 PRO A O 1
ATOM 667 N N . LYS A 1 86 ? -1.673 -9.969 14.423 1.00 88.38 86 LYS A N 1
ATOM 668 C CA . LYS A 1 86 ? -0.957 -9.388 13.266 1.00 88.38 86 LYS A CA 1
ATOM 669 C C . LYS A 1 86 ? -1.894 -8.730 12.254 1.00 88.38 86 LYS A C 1
ATOM 671 O O . LYS A 1 86 ? -1.603 -7.640 11.777 1.00 88.38 86 LYS A O 1
ATOM 676 N N . GLY A 1 87 ? -3.037 -9.359 11.965 1.00 85.62 87 GLY A N 1
ATOM 677 C CA . GLY A 1 87 ? -4.037 -8.806 11.046 1.00 85.62 87 GLY A CA 1
ATOM 678 C C . GLY A 1 87 ? -4.620 -7.475 11.530 1.00 85.62 87 GLY A C 1
ATOM 679 O O . GLY A 1 87 ? -4.873 -6.582 10.727 1.00 85.62 87 GLY A O 1
ATOM 680 N N . THR A 1 88 ? -4.777 -7.297 12.845 1.00 89.38 88 THR A N 1
ATOM 681 C CA . THR A 1 88 ? -5.203 -6.018 13.424 1.00 89.38 88 THR A CA 1
ATOM 682 C C . THR A 1 88 ? -4.147 -4.947 13.198 1.00 89.38 88 THR A C 1
ATOM 684 O O . THR A 1 88 ? -4.508 -3.870 12.739 1.00 89.38 88 THR A O 1
ATOM 687 N N . LEU A 1 89 ? -2.873 -5.231 13.480 1.00 88.44 89 LEU A N 1
ATOM 688 C CA . LEU A 1 89 ? -1.782 -4.276 13.258 1.00 88.44 89 LEU A CA 1
ATOM 689 C C . LEU A 1 89 ? -1.664 -3.914 11.772 1.00 88.44 89 LEU A C 1
ATOM 691 O O . LEU A 1 89 ? -1.684 -2.739 11.422 1.00 88.44 89 LEU A O 1
ATOM 695 N N . PHE A 1 90 ? -1.658 -4.921 10.896 1.00 87.31 90 PHE A N 1
ATOM 696 C CA . PHE A 1 90 ? -1.581 -4.743 9.446 1.00 87.31 90 PHE A CA 1
ATOM 697 C C . PHE A 1 90 ? -2.703 -3.843 8.909 1.00 87.31 90 PHE A C 1
ATOM 699 O O . PHE A 1 90 ? -2.441 -2.854 8.232 1.00 87.31 90 PHE A O 1
ATOM 706 N N . ASN A 1 91 ? -3.956 -4.131 9.274 1.00 85.12 91 ASN A N 1
ATOM 707 C CA . ASN A 1 91 ? -5.108 -3.360 8.804 1.00 85.12 91 ASN A CA 1
ATOM 708 C C . ASN A 1 91 ? -5.097 -1.899 9.270 1.00 85.12 91 ASN A C 1
ATOM 710 O O . ASN A 1 91 ? -5.729 -1.069 8.631 1.00 85.12 91 ASN A O 1
ATOM 714 N N . LYS A 1 92 ? -4.448 -1.596 10.399 1.00 85.56 92 LYS A N 1
ATOM 715 C CA . LYS A 1 92 ? -4.344 -0.227 10.928 1.00 85.56 92 LYS A CA 1
ATOM 716 C C . LYS A 1 92 ? -3.174 0.539 10.316 1.00 85.56 92 LYS A C 1
ATOM 718 O O . LYS A 1 92 ? -3.252 1.752 10.221 1.00 85.56 92 LYS A O 1
ATOM 723 N N . ILE A 1 93 ? -2.112 -0.148 9.900 1.00 83.69 93 ILE A N 1
ATOM 724 C CA . ILE A 1 93 ? -0.967 0.479 9.225 1.00 83.69 93 ILE A CA 1
ATOM 725 C C . ILE A 1 93 ? -1.322 0.844 7.785 1.00 83.69 93 ILE A C 1
ATOM 727 O O . ILE A 1 93 ? -0.985 1.929 7.327 1.00 83.69 93 ILE A O 1
ATOM 731 N N . HIS A 1 94 ? -2.019 -0.051 7.085 1.00 79.31 94 HIS A N 1
ATOM 732 C CA . HIS A 1 94 ? -2.336 0.101 5.664 1.00 79.31 94 HIS A CA 1
ATOM 733 C C . HIS A 1 94 ? -3.763 0.620 5.423 1.00 79.31 94 HIS A C 1
ATOM 735 O O . HIS A 1 94 ? -4.395 0.276 4.422 1.00 79.31 94 HIS A O 1
ATOM 741 N N . ASP A 1 95 ? -4.312 1.408 6.352 1.00 85.81 95 ASP A N 1
ATOM 742 C CA . ASP A 1 95 ? -5.658 1.953 6.192 1.00 85.81 95 ASP A CA 1
ATOM 743 C C . ASP A 1 95 ? -5.635 3.159 5.242 1.00 85.81 95 ASP A C 1
ATOM 745 O O . ASP A 1 95 ? -5.093 4.214 5.557 1.00 85.81 95 ASP A O 1
ATOM 749 N N . VAL A 1 96 ? -6.288 3.027 4.087 1.00 85.56 96 VAL A N 1
ATOM 750 C CA . VAL A 1 96 ? -6.422 4.096 3.079 1.00 85.56 96 VAL A CA 1
ATOM 751 C C . VAL A 1 96 ? -6.996 5.386 3.675 1.00 85.56 96 VAL A C 1
ATOM 753 O O . VAL A 1 96 ? -6.681 6.480 3.210 1.00 85.56 96 VAL A O 1
ATOM 756 N N . LYS A 1 97 ? -7.835 5.288 4.715 1.00 89.31 97 LYS A N 1
ATOM 757 C CA . LYS A 1 97 ? -8.395 6.475 5.378 1.00 89.31 97 LYS A CA 1
ATOM 758 C C . LYS A 1 97 ? -7.316 7.337 6.035 1.00 89.31 97 LYS A C 1
ATOM 760 O O . LYS A 1 97 ? -7.507 8.546 6.102 1.00 89.31 97 LYS A O 1
ATOM 765 N N . ASP A 1 98 ? -6.212 6.741 6.486 1.00 88.00 98 ASP A N 1
ATOM 766 C CA . ASP A 1 98 ? -5.084 7.477 7.065 1.00 88.00 98 ASP A CA 1
ATOM 767 C C . ASP A 1 98 ? -4.365 8.288 5.984 1.00 88.00 98 ASP A C 1
ATOM 769 O O . ASP A 1 98 ? -4.062 9.457 6.199 1.00 88.00 98 ASP A O 1
ATOM 773 N N . SER A 1 99 ? -4.173 7.716 4.791 1.00 87.94 99 SER A N 1
ATOM 774 C CA . SER A 1 99 ? -3.603 8.440 3.647 1.00 87.94 99 SER A CA 1
ATOM 775 C C . SER A 1 99 ? -4.492 9.605 3.210 1.00 87.94 99 SER A C 1
ATOM 777 O O . SER A 1 99 ? -3.994 10.694 2.953 1.00 87.94 99 SER A O 1
ATOM 779 N N . ILE A 1 100 ? -5.815 9.409 3.172 1.00 89.31 100 ILE A N 1
ATOM 780 C CA . ILE A 1 100 ? -6.753 10.495 2.845 1.00 89.31 100 ILE A CA 1
ATOM 781 C C . ILE A 1 100 ? -6.684 11.603 3.903 1.00 89.31 100 ILE A C 1
ATOM 783 O O . ILE A 1 100 ? -6.643 12.777 3.548 1.00 89.31 100 ILE A O 1
ATOM 787 N N . GLN A 1 101 ? -6.639 11.237 5.187 1.00 91.94 101 GLN A N 1
ATOM 788 C CA . GLN A 1 101 ? -6.492 12.196 6.283 1.00 91.94 101 GLN A CA 1
ATOM 789 C C . GLN A 1 101 ? -5.178 12.985 6.166 1.00 91.94 101 GLN A C 1
ATOM 791 O O . GLN A 1 101 ? -5.176 14.196 6.356 1.00 91.94 101 GLN A O 1
ATOM 796 N N . GLN A 1 102 ? -4.073 12.322 5.813 1.00 89.75 102 GLN A N 1
ATOM 797 C CA . GLN A 1 102 ? -2.778 12.969 5.602 1.00 89.75 102 GLN A CA 1
ATOM 798 C C . GLN A 1 102 ? -2.831 13.988 4.456 1.00 89.75 102 GLN A C 1
ATOM 800 O O . GLN A 1 102 ? -2.430 15.133 4.639 1.00 89.75 102 GLN A O 1
ATOM 805 N N . VAL A 1 103 ? -3.415 13.614 3.314 1.00 91.12 103 VAL A N 1
ATOM 806 C CA . VAL A 1 103 ? -3.594 14.527 2.172 1.00 91.12 103 VAL A CA 1
ATOM 807 C C . VAL A 1 103 ? -4.457 15.733 2.549 1.00 91.12 103 VAL A C 1
ATOM 809 O O . VAL A 1 103 ? -4.167 16.845 2.123 1.00 91.12 103 VAL A O 1
ATOM 812 N N . LEU A 1 104 ? -5.502 15.546 3.361 1.00 92.06 104 LEU A N 1
ATOM 813 C CA . LEU A 1 104 ? -6.340 16.653 3.834 1.00 92.06 104 LEU A CA 1
ATOM 814 C C . LEU A 1 104 ? -5.604 17.580 4.810 1.00 92.06 104 LEU A C 1
ATOM 816 O O . LEU A 1 104 ? -5.875 18.778 4.811 1.00 92.06 104 LEU A O 1
ATOM 820 N N . LYS A 1 105 ? -4.654 17.056 5.594 1.00 90.12 105 LYS A N 1
ATOM 821 C CA . LYS A 1 105 ? -3.782 17.862 6.464 1.00 90.12 105 LYS A CA 1
ATOM 822 C C . LYS A 1 105 ? -2.748 18.659 5.668 1.00 90.12 105 LYS A C 1
ATOM 824 O O . LYS A 1 105 ? -2.498 19.814 5.990 1.00 90.12 105 LYS A O 1
ATOM 829 N N . GLU A 1 106 ? -2.164 18.059 4.634 1.00 92.00 106 GLU A N 1
ATOM 830 C CA . GLU A 1 106 ? -1.179 18.713 3.758 1.00 92.00 106 GLU A CA 1
ATOM 831 C C . GLU A 1 106 ? -1.822 19.725 2.804 1.00 92.00 106 GLU A C 1
ATOM 833 O O . GLU A 1 106 ? -1.252 20.776 2.522 1.00 92.00 106 GLU A O 1
ATOM 838 N N . CYS A 1 107 ? -3.023 19.418 2.315 1.00 90.69 107 CYS A N 1
ATOM 839 C CA . CYS A 1 107 ? -3.802 20.248 1.405 1.00 90.69 107 CYS A CA 1
ATOM 840 C C . CYS A 1 107 ? -5.200 20.498 1.998 1.00 90.69 107 CYS A C 1
ATOM 842 O O . CYS A 1 107 ? -6.148 19.797 1.620 1.00 90.69 107 CYS A O 1
ATOM 844 N N . PRO A 1 108 ? -5.354 21.498 2.891 1.00 89.00 108 PRO A N 1
ATOM 845 C CA . PRO A 1 108 ? -6.615 21.773 3.571 1.00 89.00 108 PRO A CA 1
ATOM 846 C C . PRO A 1 108 ? -7.760 22.023 2.592 1.00 89.00 108 PRO A C 1
ATOM 848 O O . PRO A 1 108 ? -7.693 22.892 1.720 1.00 89.00 108 PRO A O 1
ATOM 851 N N . ARG A 1 109 ? -8.840 21.253 2.743 1.00 89.25 109 ARG A N 1
ATOM 852 C CA . ARG A 1 109 ? -10.084 21.413 1.983 1.00 89.25 109 ARG A CA 1
ATOM 853 C C . ARG A 1 109 ? -11.273 21.301 2.929 1.00 89.25 109 ARG A C 1
ATOM 855 O O . ARG A 1 109 ? -11.257 20.425 3.798 1.00 89.25 109 ARG A O 1
ATOM 862 N N . PRO A 1 110 ? -12.325 22.116 2.745 1.00 90.25 110 PRO A N 1
ATOM 863 C CA . PRO A 1 110 ? -13.539 21.970 3.532 1.00 90.25 110 PRO A CA 1
ATOM 864 C C . PRO A 1 110 ? -14.130 20.580 3.290 1.00 90.25 110 PRO A C 1
ATOM 866 O O . PRO A 1 110 ? -14.391 20.186 2.151 1.00 90.25 110 PRO A O 1
ATOM 869 N N . ASN A 1 111 ? -14.312 19.820 4.365 1.00 89.88 111 ASN A N 1
ATOM 870 C CA . ASN A 1 111 ? -14.828 18.462 4.311 1.00 89.88 111 ASN A CA 1
ATOM 871 C C . ASN A 1 111 ? -15.747 18.187 5.519 1.00 89.88 111 ASN A C 1
ATOM 873 O O . ASN A 1 111 ? -15.619 18.838 6.552 1.00 89.88 111 ASN A O 1
ATOM 877 N N . PRO A 1 112 ? -16.700 17.245 5.401 1.00 90.94 112 PRO A N 1
ATOM 878 C CA . PRO A 1 112 ? -17.638 16.918 6.473 1.00 90.94 112 PRO A CA 1
ATOM 879 C C . PRO A 1 112 ? -17.099 15.843 7.439 1.00 90.94 112 PRO A C 1
ATOM 881 O O . PRO A 1 112 ? -17.893 15.173 8.103 1.00 90.94 112 PRO A O 1
ATOM 884 N N . PHE A 1 113 ? -15.788 15.577 7.460 1.00 92.19 113 PHE A N 1
ATOM 885 C CA . PHE A 1 113 ? -15.211 14.509 8.271 1.00 92.19 113 PHE A CA 1
ATOM 886 C C . PHE A 1 113 ? -14.849 15.005 9.671 1.00 92.19 113 PHE A C 1
ATOM 888 O O . PHE A 1 113 ? -14.418 16.135 9.866 1.00 92.19 113 PHE A O 1
ATOM 895 N N . THR A 1 114 ? -14.999 14.134 10.665 1.00 89.00 114 THR A N 1
ATOM 896 C CA . THR A 1 114 ? -14.470 14.391 12.008 1.00 89.00 114 THR A CA 1
ATOM 897 C C . THR A 1 114 ? -12.954 14.197 11.980 1.00 89.00 114 THR A C 1
ATOM 899 O O . THR A 1 114 ? -12.501 13.146 11.527 1.00 89.00 114 THR A O 1
ATOM 902 N N . ASP A 1 115 ? -12.188 15.187 12.454 1.00 89.38 115 ASP A N 1
ATOM 903 C CA . ASP A 1 115 ? -10.710 15.165 12.453 1.00 89.38 115 ASP A CA 1
ATOM 904 C C . ASP A 1 115 ? -10.110 14.909 11.051 1.00 89.38 115 ASP A C 1
ATOM 906 O O . ASP A 1 115 ? -9.135 14.176 10.890 1.00 89.38 115 ASP A O 1
ATOM 910 N N . ASP A 1 116 ? -10.757 15.427 10.000 1.00 89.81 116 ASP A N 1
ATOM 911 C CA . ASP A 1 116 ? -10.366 15.227 8.594 1.00 89.81 116 ASP A CA 1
ATOM 912 C C . ASP A 1 116 ? -10.251 13.748 8.177 1.00 89.81 116 ASP A C 1
ATOM 914 O O . ASP A 1 116 ? -9.642 13.406 7.162 1.00 89.81 116 ASP A O 1
ATOM 918 N N . LYS A 1 117 ? -10.848 12.833 8.952 1.00 90.75 117 LYS A N 1
ATOM 919 C CA . LYS A 1 117 ? -10.726 11.394 8.734 1.00 90.75 117 LYS A CA 1
ATOM 920 C C . LYS A 1 117 ? -12.015 10.807 8.170 1.00 90.75 117 LYS A C 1
ATOM 922 O O . LYS A 1 117 ? -13.026 10.722 8.876 1.00 90.75 117 LYS A O 1
ATOM 927 N N . PRO A 1 118 ? -12.016 10.313 6.921 1.00 92.94 118 PRO A N 1
ATOM 928 C CA . PRO A 1 118 ? -13.207 9.695 6.361 1.00 92.94 118 PRO A CA 1
ATOM 929 C C . PRO A 1 118 ? -13.579 8.416 7.118 1.00 92.94 118 PRO A C 1
ATOM 931 O O . PRO A 1 118 ? -12.733 7.605 7.490 1.00 92.94 118 PRO A O 1
ATOM 934 N N . GLY A 1 119 ? -14.879 8.186 7.303 1.00 91.31 119 GLY A N 1
ATOM 935 C CA . GLY A 1 119 ? -15.387 6.950 7.899 1.00 91.31 119 GLY A CA 1
ATOM 936 C C . GLY A 1 119 ? -15.383 5.764 6.925 1.00 91.31 119 GLY A C 1
ATOM 937 O O . GLY A 1 119 ? -15.438 5.929 5.705 1.00 91.31 119 GLY A O 1
ATOM 938 N N . SER A 1 120 ? -15.435 4.535 7.452 1.00 88.81 120 SER A N 1
ATOM 939 C CA . SER A 1 120 ? -15.497 3.311 6.627 1.00 88.81 120 SER A CA 1
ATOM 940 C C . SER A 1 120 ? -16.710 3.284 5.683 1.00 88.81 120 SER A C 1
ATOM 942 O O . SER A 1 120 ? -16.618 2.804 4.551 1.00 88.81 120 SER A O 1
ATOM 944 N N . LYS A 1 121 ? -17.849 3.843 6.122 1.00 91.56 121 LYS A N 1
ATOM 945 C CA . LYS A 1 121 ? -19.059 3.978 5.294 1.00 91.56 121 LYS A CA 1
ATOM 946 C C . LYS A 1 121 ? -18.836 4.941 4.131 1.00 91.56 121 LYS A C 1
ATOM 948 O O . LYS A 1 121 ? -19.253 4.643 3.017 1.00 91.56 121 LYS A O 1
ATOM 953 N N . TRP A 1 122 ? -18.159 6.061 4.381 1.00 93.56 122 TRP A N 1
ATOM 954 C CA . TRP A 1 122 ? -17.832 7.020 3.332 1.00 93.56 122 TRP A CA 1
ATOM 955 C C . TRP A 1 122 ? -16.940 6.376 2.271 1.00 93.56 122 TRP A C 1
ATOM 957 O O . TRP A 1 122 ? -17.304 6.415 1.101 1.00 93.56 122 TRP A O 1
ATOM 967 N N . LEU A 1 123 ? -15.862 5.691 2.676 1.00 91.19 123 LEU A N 1
ATOM 968 C CA . LEU A 1 123 ? -14.947 5.024 1.740 1.00 91.19 123 LEU A CA 1
ATOM 969 C C . LEU A 1 123 ? -15.670 3.964 0.896 1.00 91.19 123 LEU A C 1
ATOM 971 O O . LEU A 1 123 ? -15.492 3.900 -0.316 1.00 91.19 123 LEU A O 1
ATOM 975 N N . SER A 1 124 ? -16.545 3.171 1.521 1.00 89.75 124 SER A N 1
ATOM 976 C CA . SER A 1 124 ? -17.340 2.159 0.811 1.00 89.75 124 SER A CA 1
ATOM 977 C C . SER A 1 124 ? -18.274 2.789 -0.228 1.00 89.75 124 SER A C 1
ATOM 979 O O . SER A 1 124 ? -18.387 2.302 -1.350 1.00 89.75 124 SER A O 1
ATOM 981 N N . LEU A 1 125 ? -18.940 3.894 0.126 1.00 92.69 125 LEU A N 1
ATOM 982 C CA . LEU A 1 125 ? -19.819 4.620 -0.791 1.00 92.69 125 LEU A CA 1
ATOM 983 C C . LEU A 1 125 ? -19.040 5.357 -1.884 1.00 92.69 125 LEU A C 1
ATOM 985 O O . LEU A 1 125 ? -19.538 5.458 -3.000 1.00 92.69 125 LEU A O 1
ATOM 989 N N . PHE A 1 126 ? -17.846 5.857 -1.571 1.00 91.81 126 PHE A N 1
ATOM 990 C CA . PHE A 1 126 ? -16.941 6.492 -2.520 1.00 91.81 126 PHE A CA 1
ATOM 991 C C . PHE A 1 126 ? -16.517 5.500 -3.604 1.00 91.81 126 PHE A C 1
ATOM 993 O O . PHE A 1 126 ? -16.805 5.736 -4.771 1.00 91.81 126 PHE A O 1
ATOM 1000 N N . LEU A 1 127 ? -15.979 4.337 -3.225 1.00 90.44 127 LEU A N 1
ATOM 1001 C CA . LEU A 1 127 ? -15.592 3.291 -4.182 1.00 90.44 127 LEU A CA 1
ATOM 1002 C C . LEU A 1 127 ? -16.778 2.781 -5.014 1.00 90.44 127 LEU A C 1
ATOM 1004 O O . LEU A 1 127 ? -16.611 2.404 -6.166 1.00 90.44 127 LEU A O 1
ATOM 1008 N N . ARG A 1 128 ? -17.996 2.801 -4.457 1.00 92.00 128 ARG A N 1
ATOM 1009 C CA . ARG A 1 128 ? -19.210 2.445 -5.205 1.00 92.00 128 ARG A CA 1
ATOM 1010 C C . ARG A 1 128 ? -19.594 3.487 -6.261 1.00 92.00 128 ARG A C 1
ATOM 1012 O O . ARG A 1 128 ? -20.152 3.115 -7.285 1.00 92.00 128 ARG A O 1
ATOM 1019 N N . ARG A 1 129 ? -19.358 4.776 -5.998 1.00 95.44 129 ARG A N 1
ATOM 1020 C CA . ARG A 1 129 ? -19.624 5.864 -6.957 1.00 95.44 129 ARG A CA 1
ATOM 1021 C C . ARG A 1 129 ? -18.534 5.998 -8.016 1.00 95.44 129 ARG A C 1
ATOM 1023 O O . ARG A 1 129 ? -18.832 6.511 -9.084 1.00 95.44 129 ARG A O 1
ATOM 1030 N N . HIS A 1 130 ? -17.329 5.530 -7.704 1.00 90.12 130 HIS A N 1
ATOM 1031 C CA . HIS A 1 130 ? -16.155 5.594 -8.566 1.00 90.12 130 HIS A CA 1
ATOM 1032 C C . HIS A 1 130 ? -15.733 4.185 -9.014 1.00 90.12 130 HIS A C 1
ATOM 1034 O O . HIS A 1 130 ? -14.716 3.668 -8.542 1.00 90.12 130 HIS A O 1
ATOM 1040 N N . PRO A 1 131 ? -16.511 3.517 -9.892 1.00 89.50 131 PRO A N 1
ATOM 1041 C CA . PRO A 1 131 ? -16.173 2.201 -10.430 1.00 89.50 131 PRO A CA 1
ATOM 1042 C C . PRO A 1 131 ? -14.963 2.229 -11.381 1.00 89.50 131 PRO A C 1
ATOM 1044 O O . PRO A 1 131 ? -14.600 1.210 -11.952 1.00 89.50 131 PRO A O 1
ATOM 1047 N N . GLU A 1 132 ? -14.342 3.375 -11.602 1.00 88.12 132 GLU A N 1
ATOM 1048 C CA . GLU A 1 132 ? -13.024 3.510 -12.204 1.00 88.12 132 GLU A CA 1
ATOM 1049 C C . GLU A 1 132 ? -11.888 3.225 -11.209 1.00 88.12 132 GLU A C 1
ATOM 1051 O O . GLU A 1 132 ? -10.763 2.999 -11.636 1.00 88.12 132 GLU A O 1
ATOM 1056 N N . ILE A 1 133 ? -12.159 3.190 -9.899 1.00 84.25 133 ILE A N 1
ATOM 1057 C CA . ILE A 1 133 ? -11.164 2.932 -8.848 1.00 84.25 133 ILE A CA 1
ATOM 1058 C C . ILE A 1 133 ? -11.377 1.529 -8.294 1.00 84.25 133 ILE A C 1
ATOM 1060 O O . ILE A 1 133 ? -12.419 1.237 -7.699 1.00 84.25 133 ILE A O 1
ATOM 1064 N N . HIS A 1 134 ? -10.407 0.634 -8.460 1.00 72.56 134 HIS A N 1
ATOM 1065 C CA . HIS A 1 134 ? -10.529 -0.767 -8.051 1.00 72.56 134 HIS A CA 1
ATOM 1066 C C . HIS A 1 134 ? -9.363 -1.210 -7.170 1.00 72.56 134 HIS A C 1
ATOM 1068 O O . HIS A 1 134 ? -8.291 -0.611 -7.172 1.00 72.56 134 HIS A O 1
ATOM 1074 N N . LYS A 1 135 ? -9.587 -2.271 -6.382 1.00 70.75 135 LYS A N 1
ATOM 1075 C CA . LYS A 1 135 ? -8.517 -2.925 -5.620 1.00 70.75 135 LYS A CA 1
ATOM 1076 C C . LYS A 1 135 ? -7.699 -3.792 -6.566 1.00 70.75 135 LYS A C 1
ATOM 1078 O O . LYS A 1 135 ? -8.241 -4.736 -7.132 1.00 70.75 135 LYS A O 1
ATOM 1083 N N . MET A 1 136 ? -6.418 -3.497 -6.676 1.00 65.19 136 MET A N 1
ATOM 1084 C CA . MET A 1 136 ? -5.454 -4.213 -7.503 1.00 65.19 136 MET A CA 1
ATOM 1085 C C . MET A 1 136 ? -4.428 -4.872 -6.584 1.00 65.19 136 MET A C 1
ATOM 1087 O O . MET A 1 136 ? -4.208 -4.415 -5.459 1.00 65.19 136 MET A O 1
ATOM 1091 N N . ASN A 1 137 ? -3.842 -5.982 -7.020 1.00 64.50 137 ASN A N 1
ATOM 1092 C CA . ASN A 1 137 ? -2.724 -6.566 -6.288 1.00 64.50 137 ASN A CA 1
ATOM 1093 C C . ASN A 1 137 ? -1.495 -5.708 -6.586 1.00 64.50 137 ASN A C 1
ATOM 1095 O O . ASN A 1 137 ? -1.216 -5.436 -7.751 1.00 64.50 137 ASN A O 1
ATOM 1099 N N . ALA A 1 138 ? -0.795 -5.244 -5.552 1.00 59.00 138 ALA A N 1
ATOM 1100 C CA . ALA A 1 138 ? 0.500 -4.622 -5.775 1.00 59.00 138 ALA A CA 1
ATOM 1101 C C . ALA A 1 138 ? 1.489 -5.708 -6.199 1.00 59.00 138 ALA A C 1
ATOM 1103 O O . ALA A 1 138 ? 1.596 -6.744 -5.532 1.00 59.00 138 ALA A O 1
ATOM 1104 N N . GLU A 1 139 ? 2.199 -5.476 -7.296 1.00 63.94 139 GLU A N 1
ATOM 1105 C CA . GLU A 1 139 ? 3.278 -6.366 -7.693 1.00 63.94 139 GLU A CA 1
ATOM 1106 C C . GLU A 1 139 ? 4.556 -5.993 -6.966 1.00 63.94 139 GLU A C 1
ATOM 1108 O O . GLU A 1 139 ? 4.919 -4.823 -6.847 1.00 63.94 139 GLU A O 1
ATOM 1113 N N . VAL A 1 140 ? 5.245 -7.018 -6.471 1.00 60.88 140 VAL A N 1
ATOM 1114 C CA . VAL A 1 140 ? 6.574 -6.845 -5.900 1.00 60.88 140 VAL A CA 1
ATOM 1115 C C . VAL A 1 140 ? 7.550 -6.746 -7.052 1.00 60.88 140 VAL A C 1
ATOM 1117 O O . VAL A 1 140 ? 7.880 -7.749 -7.685 1.00 60.88 140 VAL A O 1
ATOM 1120 N N . ILE A 1 141 ? 8.056 -5.544 -7.293 1.00 64.81 141 ILE A N 1
ATOM 1121 C CA . ILE A 1 141 ? 9.333 -5.413 -7.974 1.00 64.81 141 ILE A CA 1
ATOM 1122 C C . ILE A 1 141 ? 10.415 -5.864 -6.994 1.00 64.81 141 ILE A C 1
ATOM 1124 O O . ILE A 1 141 ? 10.470 -5.433 -5.842 1.00 64.81 141 ILE A O 1
ATOM 1128 N N . SER A 1 142 ? 11.279 -6.778 -7.434 1.00 70.38 142 SER A N 1
ATOM 1129 C CA . SER A 1 142 ? 12.449 -7.131 -6.638 1.00 70.38 142 SER A CA 1
ATOM 1130 C C . SER A 1 142 ? 13.366 -5.911 -6.532 1.00 70.38 142 SER A C 1
ATOM 1132 O O . SER A 1 142 ? 13.535 -5.170 -7.498 1.00 70.38 142 SER A O 1
ATOM 1134 N N . LYS A 1 143 ? 14.020 -5.718 -5.380 1.00 71.06 143 LYS A N 1
ATOM 1135 C CA . LYS A 1 143 ? 14.996 -4.627 -5.196 1.00 71.06 143 LYS A CA 1
ATOM 1136 C C . LYS A 1 143 ? 16.046 -4.605 -6.314 1.00 71.06 143 LYS A C 1
ATOM 1138 O O . LYS A 1 143 ? 16.405 -3.544 -6.803 1.00 71.06 143 LYS A O 1
ATOM 1143 N N . ALA A 1 144 ? 16.481 -5.786 -6.756 1.00 71.19 144 ALA A N 1
ATOM 1144 C CA . ALA A 1 144 ? 17.397 -5.931 -7.882 1.00 71.19 144 ALA A CA 1
ATOM 1145 C C . ALA A 1 144 ? 16.849 -5.314 -9.179 1.00 71.19 144 ALA A C 1
ATOM 1147 O O . ALA A 1 144 ? 17.618 -4.674 -9.878 1.00 71.19 144 ALA A O 1
ATOM 1148 N N . ARG A 1 145 ? 15.546 -5.463 -9.475 1.00 73.50 145 ARG A N 1
ATOM 1149 C CA . ARG A 1 145 ? 14.878 -4.835 -10.630 1.00 73.50 145 ARG A CA 1
ATOM 1150 C C . ARG A 1 145 ? 14.699 -3.322 -10.454 1.00 73.50 145 ARG A C 1
ATOM 1152 O O . ARG A 1 145 ? 14.906 -2.597 -11.417 1.00 73.50 145 ARG A O 1
ATOM 1159 N N . ALA A 1 146 ? 14.359 -2.846 -9.253 1.00 72.75 146 ALA A N 1
ATOM 1160 C CA . ALA A 1 146 ? 14.202 -1.410 -8.975 1.00 72.75 146 ALA A CA 1
ATOM 1161 C C . ALA A 1 146 ? 15.527 -0.632 -9.065 1.00 72.75 146 ALA A C 1
ATOM 1163 O O . ALA A 1 146 ? 15.547 0.524 -9.467 1.00 72.75 146 ALA A O 1
ATOM 1164 N N . CYS A 1 147 ? 16.646 -1.259 -8.693 1.00 77.81 147 CYS A N 1
ATOM 1165 C CA . CYS A 1 147 ? 17.961 -0.613 -8.678 1.00 77.81 147 CYS A CA 1
ATOM 1166 C C . CYS A 1 147 ? 18.684 -0.624 -10.038 1.00 77.81 147 CYS A C 1
ATOM 1168 O O . CYS A 1 147 ? 19.840 -0.203 -10.106 1.00 77.81 147 CYS A O 1
ATOM 1170 N N . VAL A 1 148 ? 18.054 -1.126 -11.104 1.00 84.38 148 VAL A N 1
ATOM 1171 C CA . VAL A 1 148 ? 18.659 -1.156 -12.441 1.00 84.38 148 VAL A CA 1
ATOM 1172 C C . VAL A 1 148 ? 18.691 0.256 -13.022 1.00 84.38 148 VAL A C 1
ATOM 1174 O O . VAL A 1 148 ? 17.656 0.897 -13.175 1.00 84.38 148 VAL A O 1
ATOM 1177 N N . THR A 1 149 ? 19.880 0.735 -13.390 1.00 89.94 149 THR A N 1
ATOM 1178 C CA . THR A 1 149 ? 20.054 2.025 -14.073 1.00 89.94 149 THR A CA 1
ATOM 1179 C C . THR A 1 149 ? 20.126 1.840 -15.585 1.00 89.94 149 THR A C 1
ATOM 1181 O O . THR A 1 149 ? 20.548 0.787 -16.072 1.00 89.94 149 THR A O 1
ATOM 1184 N N . GLU A 1 150 ? 19.789 2.882 -16.348 1.00 92.19 150 GLU A N 1
ATOM 1185 C CA . GLU A 1 150 ? 19.960 2.872 -17.808 1.00 92.19 150 GLU A CA 1
ATOM 1186 C C . GLU A 1 150 ? 21.404 2.526 -18.204 1.00 92.19 150 GLU A C 1
ATOM 1188 O O . GLU A 1 150 ? 21.632 1.714 -19.100 1.00 92.19 150 GLU A O 1
ATOM 1193 N N . GLU A 1 151 ? 22.383 3.097 -17.501 1.00 93.25 151 GLU A N 1
ATOM 1194 C CA . GLU A 1 151 ? 23.799 2.829 -17.741 1.00 93.25 151 GLU A CA 1
ATOM 1195 C C . GLU A 1 151 ? 24.131 1.342 -17.558 1.00 93.25 151 GLU A C 1
ATOM 1197 O O . GLU A 1 151 ? 24.797 0.749 -18.407 1.00 93.25 151 GLU A O 1
ATOM 1202 N N . SER A 1 152 ? 23.622 0.715 -16.490 1.00 89.56 152 SER A N 1
ATOM 1203 C CA . SER A 1 152 ? 23.837 -0.713 -16.235 1.00 89.56 152 SER A CA 1
ATOM 1204 C C . SER A 1 152 ? 23.219 -1.604 -17.318 1.00 89.56 152 SER A C 1
ATOM 1206 O O . SER A 1 152 ? 23.847 -2.577 -17.731 1.00 89.56 152 SER A O 1
ATOM 1208 N N . LEU A 1 153 ? 22.047 -1.233 -17.851 1.00 91.12 153 LEU A N 1
ATOM 1209 C CA . LEU A 1 153 ? 21.414 -1.941 -18.967 1.00 91.12 153 LEU A CA 1
ATOM 1210 C C . LEU A 1 153 ? 22.245 -1.817 -20.240 1.00 91.12 153 LEU A C 1
ATOM 1212 O O . LEU A 1 153 ? 22.535 -2.817 -20.893 1.00 91.12 153 LEU A O 1
ATOM 1216 N N . ARG A 1 154 ? 22.657 -0.595 -20.594 1.00 94.56 154 ARG A N 1
ATOM 1217 C CA . ARG A 1 154 ? 23.471 -0.353 -21.793 1.00 94.56 154 ARG A CA 1
ATOM 1218 C C . ARG A 1 154 ? 24.801 -1.093 -21.730 1.00 94.56 154 ARG A C 1
ATOM 1220 O O . ARG A 1 154 ? 25.202 -1.677 -22.734 1.00 94.56 154 ARG A O 1
ATOM 1227 N N . ARG A 1 155 ? 25.446 -1.103 -20.559 1.00 95.00 155 ARG A N 1
ATOM 1228 C CA . ARG A 1 155 ? 26.674 -1.865 -20.317 1.00 95.00 155 ARG A CA 1
ATOM 1229 C C . ARG A 1 155 ? 26.446 -3.361 -20.521 1.00 95.00 155 ARG A C 1
ATOM 1231 O O . ARG A 1 155 ? 27.171 -3.969 -21.298 1.00 95.00 155 ARG A O 1
ATOM 1238 N N . TRP A 1 156 ? 25.391 -3.917 -19.928 1.00 92.31 156 TRP A N 1
ATOM 1239 C CA . TRP A 1 156 ? 25.039 -5.328 -20.098 1.00 92.31 156 TRP A CA 1
ATOM 1240 C C . TRP A 1 156 ? 24.834 -5.709 -21.573 1.00 92.31 156 TRP A C 1
ATOM 1242 O O . TRP A 1 156 ? 25.384 -6.703 -22.040 1.00 92.31 156 TRP A O 1
ATOM 1252 N N . PHE A 1 157 ? 24.109 -4.893 -22.348 1.00 91.81 157 PHE A N 1
ATOM 1253 C CA . PHE A 1 157 ? 23.925 -5.141 -23.784 1.00 91.81 157 PHE A CA 1
ATOM 1254 C C . PHE A 1 157 ? 25.226 -5.017 -24.591 1.00 91.81 157 PHE A C 1
ATOM 1256 O O . PHE A 1 157 ? 25.372 -5.700 -25.605 1.00 91.81 157 PHE A O 1
ATOM 1263 N N . ALA A 1 158 ? 26.149 -4.138 -24.194 1.00 91.75 158 ALA A N 1
ATOM 1264 C CA . ALA A 1 158 ? 27.450 -4.010 -24.848 1.00 91.75 158 ALA A CA 1
ATOM 1265 C C . ALA A 1 158 ? 28.315 -5.256 -24.602 1.00 91.75 158 ALA A C 1
ATOM 1267 O O . ALA A 1 158 ? 28.793 -5.862 -25.560 1.00 91.75 158 ALA A O 1
ATOM 1268 N N . GLU A 1 159 ? 28.418 -5.685 -23.343 1.00 92.12 159 GLU A N 1
ATOM 1269 C CA . GLU A 1 159 ? 29.143 -6.895 -22.939 1.00 92.12 159 GLU A CA 1
ATOM 1270 C C . GLU A 1 159 ? 28.561 -8.152 -23.601 1.00 92.12 159 GLU A C 1
ATOM 1272 O O . GLU A 1 159 ? 29.305 -9.006 -24.081 1.00 92.12 159 GLU A O 1
ATOM 1277 N N . LEU A 1 160 ? 27.231 -8.247 -23.709 1.00 88.38 160 LEU A N 1
ATOM 1278 C CA . LEU A 1 160 ? 26.565 -9.346 -24.407 1.00 88.38 160 LEU A CA 1
ATOM 1279 C C . LEU A 1 160 ? 26.975 -9.411 -25.885 1.00 88.38 160 LEU A C 1
ATOM 1281 O O . LEU A 1 160 ? 27.288 -10.491 -26.384 1.00 88.38 160 LEU A O 1
ATOM 1285 N N . LYS A 1 161 ? 26.984 -8.274 -26.593 1.00 87.12 161 LYS A N 1
ATOM 1286 C CA . LYS A 1 161 ? 27.386 -8.235 -28.008 1.00 87.12 161 LYS A CA 1
ATOM 1287 C C . LYS A 1 161 ? 28.842 -8.637 -28.191 1.00 87.12 161 LYS A C 1
ATOM 1289 O O . LYS A 1 161 ? 29.138 -9.404 -29.101 1.00 87.12 161 LYS A O 1
ATOM 1294 N N . GLU A 1 162 ? 29.729 -8.147 -27.332 1.00 88.94 162 GLU A N 1
ATOM 1295 C CA . GLU A 1 162 ? 31.150 -8.494 -27.370 1.00 88.94 162 GLU A CA 1
ATOM 1296 C C . GLU A 1 162 ? 31.365 -9.989 -27.099 1.00 88.94 162 GLU A C 1
ATOM 1298 O O . GLU A 1 162 ? 32.055 -10.675 -27.853 1.00 88.94 162 GLU A O 1
ATOM 1303 N N . CYS A 1 163 ? 30.692 -10.531 -26.082 1.00 85.00 163 CYS A N 1
ATOM 1304 C CA . CYS A 1 163 ? 30.726 -11.953 -25.763 1.00 85.00 163 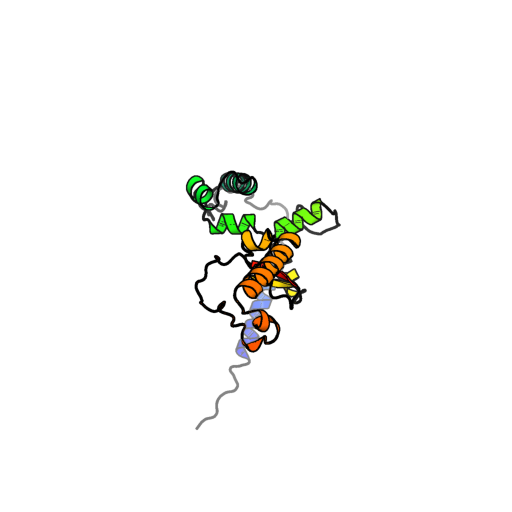CYS A CA 1
ATOM 1305 C C . CYS A 1 163 ? 30.249 -12.818 -26.942 1.00 85.00 163 CYS A C 1
ATOM 1307 O O . CYS A 1 163 ? 30.908 -13.795 -27.298 1.00 85.00 163 CYS A O 1
ATOM 1309 N N . MET A 1 164 ? 29.142 -12.450 -27.591 1.00 83.06 164 MET A N 1
ATOM 1310 C CA . MET A 1 164 ? 28.605 -13.199 -28.734 1.00 83.06 164 MET A CA 1
ATOM 1311 C C . MET A 1 164 ? 29.479 -13.072 -29.989 1.00 83.06 164 MET A C 1
ATOM 1313 O O . MET A 1 164 ? 29.626 -14.047 -30.728 1.00 83.06 164 MET A O 1
ATOM 1317 N N . ALA A 1 165 ? 30.104 -11.910 -30.210 1.00 82.44 165 ALA A N 1
ATOM 1318 C CA . ALA A 1 165 ? 31.059 -11.708 -31.298 1.00 82.44 165 ALA A CA 1
ATOM 1319 C C . ALA A 1 165 ? 32.303 -12.599 -31.135 1.00 82.44 165 ALA A C 1
ATOM 1321 O O . ALA A 1 165 ? 32.743 -13.223 -32.099 1.00 82.44 165 ALA A O 1
ATOM 1322 N N . ASN A 1 166 ? 32.814 -12.728 -29.908 1.00 81.69 166 ASN A N 1
ATOM 1323 C CA . ASN A 1 166 ? 33.984 -13.556 -29.601 1.00 81.69 166 ASN A CA 1
ATOM 1324 C C . ASN A 1 166 ? 33.703 -15.067 -29.684 1.00 81.69 166 ASN A C 1
ATOM 1326 O O . ASN A 1 166 ? 34.618 -15.846 -29.935 1.00 81.69 166 ASN A O 1
ATOM 1330 N N . ASN A 1 167 ? 32.447 -15.487 -29.504 1.00 76.62 167 ASN A N 1
ATOM 1331 C CA . ASN A 1 167 ? 32.029 -16.893 -29.547 1.00 76.62 167 ASN A CA 1
ATOM 1332 C C . ASN A 1 167 ? 31.409 -17.320 -30.893 1.00 76.62 167 ASN A C 1
ATOM 1334 O O . ASN A 1 167 ? 30.816 -18.393 -30.972 1.00 76.62 167 ASN A O 1
ATOM 1338 N N . ILE A 1 168 ? 31.545 -16.507 -31.953 1.00 69.75 168 ILE A N 1
ATOM 1339 C CA . ILE A 1 168 ? 31.053 -16.812 -33.314 1.00 69.75 168 ILE A CA 1
ATOM 1340 C C . ILE A 1 168 ? 29.534 -17.100 -33.325 1.00 69.75 168 ILE A C 1
ATOM 1342 O O . ILE A 1 168 ? 29.052 -18.007 -33.995 1.00 69.75 168 ILE A O 1
ATOM 1346 N N . CYS A 1 169 ? 28.764 -16.326 -32.555 1.00 71.12 169 CYS A N 1
ATOM 1347 C CA . CYS A 1 169 ? 27.300 -16.427 -32.476 1.00 71.12 169 CYS A CA 1
ATOM 1348 C C . CYS A 1 169 ? 26.650 -15.045 -32.662 1.00 71.12 169 CYS A C 1
ATOM 1350 O O . CYS A 1 169 ? 25.659 -14.699 -32.025 1.00 71.12 169 CYS A O 1
ATOM 1352 N N . SER A 1 170 ? 27.257 -14.193 -33.494 1.00 75.25 170 SER A N 1
ATOM 1353 C CA . SER A 1 170 ? 26.786 -12.826 -33.749 1.00 75.25 170 SER A CA 1
ATOM 1354 C C . SER A 1 170 ? 25.489 -12.780 -34.557 1.00 75.25 170 SER A C 1
ATOM 1356 O O . SER A 1 170 ? 24.735 -11.816 -34.460 1.00 75.25 170 SER A O 1
ATOM 1358 N N . ASP A 1 171 ? 25.196 -13.828 -35.318 1.00 82.25 171 ASP A N 1
ATOM 1359 C CA . ASP A 1 171 ? 23.998 -13.932 -36.141 1.00 82.25 171 ASP A CA 1
ATOM 1360 C C . ASP A 1 171 ? 22.717 -14.093 -35.302 1.00 82.25 171 ASP A C 1
ATOM 1362 O O . ASP A 1 171 ? 21.625 -13.832 -35.804 1.00 82.25 171 ASP A O 1
ATOM 1366 N N . ILE A 1 172 ? 22.821 -14.447 -34.012 1.00 82.31 172 ILE A N 1
ATOM 1367 C CA . ILE A 1 172 ? 21.678 -14.555 -33.088 1.00 82.31 172 ILE A CA 1
ATOM 1368 C C . ILE A 1 172 ? 20.846 -13.267 -33.001 1.00 82.31 172 ILE A C 1
ATOM 1370 O O . ILE A 1 172 ? 19.646 -13.328 -32.743 1.00 82.31 172 ILE A O 1
ATOM 1374 N N . PHE A 1 173 ? 21.460 -12.107 -33.254 1.00 81.88 173 PHE A N 1
ATOM 1375 C CA . PHE A 1 173 ? 20.768 -10.818 -33.267 1.00 81.88 173 PHE A CA 1
ATOM 1376 C C . PHE A 1 173 ? 19.944 -10.583 -34.543 1.00 81.88 173 PHE A C 1
ATOM 1378 O O . PHE A 1 173 ? 19.038 -9.754 -34.527 1.00 81.88 173 PHE A O 1
ATOM 1385 N N . GLU A 1 174 ? 20.216 -11.328 -35.618 1.00 85.50 174 GLU A N 1
ATOM 1386 C CA . GLU A 1 174 ? 19.533 -11.209 -36.914 1.00 85.50 174 GLU A CA 1
ATOM 1387 C C . GLU A 1 174 ? 18.270 -12.084 -37.000 1.00 85.50 174 GLU A C 1
ATOM 1389 O O . GLU A 1 174 ? 17.384 -11.821 -37.813 1.00 85.50 174 GLU A O 1
ATOM 1394 N N . ASP A 1 175 ? 18.154 -13.121 -36.159 1.00 83.88 175 ASP A N 1
ATOM 1395 C CA . ASP A 1 175 ? 16.985 -14.009 -36.128 1.00 83.88 175 ASP A CA 1
ATOM 1396 C C . ASP A 1 175 ? 16.431 -14.186 -34.710 1.00 83.88 175 ASP A C 1
ATOM 1398 O O . ASP A 1 175 ? 16.863 -15.044 -33.935 1.00 83.88 175 ASP A O 1
ATOM 1402 N N . GLY A 1 176 ? 15.388 -13.410 -34.411 1.00 81.81 176 GLY A N 1
ATOM 1403 C CA . GLY A 1 176 ? 14.680 -13.450 -33.134 1.00 81.81 176 GLY A CA 1
ATOM 1404 C C . GLY A 1 176 ? 14.011 -14.791 -32.806 1.00 81.81 176 GLY A C 1
ATOM 1405 O O . GLY A 1 176 ? 13.697 -15.022 -31.643 1.00 81.81 176 GLY A O 1
ATOM 1406 N N . ARG A 1 177 ? 13.831 -15.714 -33.768 1.00 85.00 177 ARG A N 1
ATOM 1407 C CA . ARG A 1 177 ? 13.275 -17.060 -33.500 1.00 85.00 177 ARG A CA 1
ATOM 1408 C C . ARG A 1 177 ? 14.194 -17.918 -32.634 1.00 85.00 177 ARG A C 1
ATOM 1410 O O . ARG A 1 177 ? 13.748 -18.908 -32.062 1.00 85.00 177 ARG A O 1
ATOM 1417 N N . ARG A 1 178 ? 15.471 -17.544 -32.547 1.00 81.56 178 ARG A N 1
ATOM 1418 C CA . ARG A 1 178 ? 16.477 -18.211 -31.715 1.00 81.56 178 ARG A CA 1
ATOM 1419 C C . ARG A 1 178 ? 16.475 -17.737 -30.266 1.00 81.56 178 ARG A C 1
ATOM 1421 O O . ARG A 1 178 ? 17.142 -18.341 -29.430 1.00 81.56 178 ARG A O 1
ATOM 1428 N N . VAL A 1 179 ? 15.723 -16.682 -29.958 1.00 81.75 179 VAL A N 1
ATOM 1429 C CA . VAL A 1 179 ? 15.548 -16.188 -28.593 1.00 81.75 179 VAL A CA 1
ATOM 1430 C C . VAL A 1 179 ? 14.386 -16.942 -27.959 1.00 81.75 179 VAL A C 1
ATOM 1432 O O . VAL A 1 179 ? 13.220 -16.681 -28.244 1.00 81.75 179 VAL A O 1
ATOM 1435 N N . LEU A 1 180 ? 14.716 -17.900 -27.097 1.00 80.31 180 LEU A N 1
ATOM 1436 C CA . LEU A 1 180 ? 13.734 -18.660 -26.332 1.00 80.31 180 LEU A CA 1
ATOM 1437 C C . LEU A 1 180 ? 13.582 -18.029 -24.948 1.00 80.31 180 LEU A C 1
ATOM 1439 O O . LEU A 1 180 ? 14.567 -17.847 -24.231 1.00 80.31 180 LEU A O 1
ATOM 1443 N N . ASN A 1 181 ? 12.350 -17.693 -24.576 1.00 79.56 181 ASN A N 1
ATOM 1444 C CA . ASN A 1 181 ? 12.041 -17.254 -23.222 1.00 79.56 181 ASN A CA 1
ATOM 1445 C C . ASN A 1 181 ? 11.866 -18.481 -22.310 1.00 79.56 181 ASN A C 1
ATOM 1447 O O . ASN A 1 181 ? 11.219 -19.451 -22.700 1.00 79.56 181 ASN A O 1
ATOM 1451 N N . CYS A 1 182 ? 12.438 -18.429 -21.109 1.00 66.50 182 CYS A N 1
ATOM 1452 C CA . CYS A 1 182 ? 12.361 -19.485 -20.089 1.00 66.50 182 CYS A CA 1
ATOM 1453 C C . CYS A 1 182 ? 11.768 -18.960 -18.767 1.00 66.50 182 CYS A C 1
ATOM 1455 O O . CYS A 1 182 ? 12.019 -19.524 -17.704 1.00 66.50 182 CYS A O 1
ATOM 1457 N N . ASP A 1 183 ? 11.020 -17.856 -18.800 1.00 64.75 183 ASP A N 1
ATOM 1458 C CA . ASP A 1 183 ? 10.440 -17.226 -17.607 1.00 64.75 183 ASP A CA 1
ATOM 1459 C C . ASP A 1 183 ? 9.211 -17.956 -17.033 1.00 64.75 183 ASP A C 1
ATOM 1461 O O . ASP A 1 183 ? 8.822 -17.694 -15.894 1.00 64.75 183 ASP A O 1
ATOM 1465 N N . GLU A 1 184 ? 8.647 -18.931 -17.745 1.00 48.75 184 GLU A N 1
ATOM 1466 C CA . GLU A 1 184 ? 7.556 -19.773 -17.250 1.00 48.75 184 GLU A CA 1
ATOM 1467 C C . GLU A 1 184 ? 8.076 -21.052 -16.576 1.00 48.75 184 GLU A C 1
ATOM 1469 O O . GLU A 1 184 ? 7.904 -22.172 -17.050 1.00 48.75 184 GLU A O 1
ATOM 1474 N N . THR A 1 185 ? 8.703 -20.924 -15.408 1.00 57.12 185 THR A N 1
ATOM 1475 C CA . THR A 1 185 ? 8.701 -22.025 -14.431 1.00 57.12 185 THR A CA 1
ATOM 1476 C C . THR A 1 185 ? 8.218 -21.473 -13.100 1.00 57.12 185 THR A C 1
ATOM 1478 O O . THR A 1 185 ? 8.900 -20.685 -12.453 1.00 57.12 185 THR A O 1
ATOM 1481 N N . GLY A 1 186 ? 6.990 -21.854 -12.734 1.00 54.91 186 GLY A N 1
ATOM 1482 C CA . GLY A 1 186 ? 6.211 -21.357 -11.598 1.00 54.91 186 GLY A CA 1
ATOM 1483 C C . GLY A 1 186 ? 6.771 -21.706 -10.218 1.00 54.91 186 GLY A C 1
ATOM 1484 O O . GLY A 1 186 ? 6.101 -22.356 -9.420 1.00 54.91 186 GLY A O 1
ATOM 1485 N N . CYS A 1 187 ? 7.978 -21.247 -9.904 1.00 56.12 187 CYS A N 1
ATOM 1486 C CA . CYS A 1 187 ? 8.402 -21.040 -8.529 1.00 56.12 187 CYS A CA 1
ATOM 1487 C C . CYS A 1 187 ? 8.058 -19.595 -8.136 1.00 56.12 187 CYS A C 1
ATOM 1489 O O . CYS A 1 187 ? 8.652 -18.629 -8.609 1.00 56.12 187 CYS A O 1
ATOM 1491 N N . GLU A 1 188 ? 7.049 -19.447 -7.274 1.00 52.34 188 GLU A N 1
ATOM 1492 C CA . GLU A 1 188 ? 6.603 -18.164 -6.719 1.00 52.34 188 GLU A CA 1
ATOM 1493 C C . GLU A 1 188 ? 7.701 -17.636 -5.770 1.00 52.34 188 GLU A C 1
ATOM 1495 O O . GLU A 1 188 ? 7.684 -17.861 -4.563 1.00 52.34 188 GLU A O 1
ATOM 1500 N N . THR A 1 189 ? 8.732 -17.001 -6.334 1.00 52.50 189 THR A N 1
ATOM 1501 C CA . THR A 1 189 ? 9.905 -16.498 -5.590 1.00 52.50 189 THR A CA 1
ATOM 1502 C C . THR A 1 189 ? 9.641 -15.165 -4.889 1.00 52.50 189 THR A C 1
ATOM 1504 O O . THR A 1 189 ? 10.447 -14.725 -4.069 1.00 52.50 189 THR A O 1
ATOM 1507 N N . CYS A 1 190 ? 8.507 -14.520 -5.176 1.00 56.16 190 CYS A N 1
ATOM 1508 C CA . CYS A 1 190 ? 8.099 -13.265 -4.556 1.00 56.16 190 CYS A CA 1
ATOM 1509 C C . CYS A 1 190 ? 6.782 -13.448 -3.783 1.00 56.16 190 CYS A C 1
ATOM 1511 O O . CYS A 1 190 ? 5.779 -13.851 -4.372 1.00 56.16 190 CYS A O 1
ATOM 1513 N N . PRO A 1 191 ? 6.743 -13.141 -2.474 1.00 58.94 191 PRO A N 1
ATOM 1514 C CA . PRO A 1 191 ? 5.511 -13.223 -1.701 1.00 58.94 191 PRO A CA 1
ATOM 1515 C C . PRO A 1 191 ? 4.474 -12.214 -2.216 1.00 58.94 191 PRO A C 1
ATOM 1517 O O . PRO A 1 191 ? 4.801 -11.068 -2.527 1.00 58.94 191 PRO A O 1
ATOM 1520 N N . LYS A 1 192 ? 3.203 -12.633 -2.268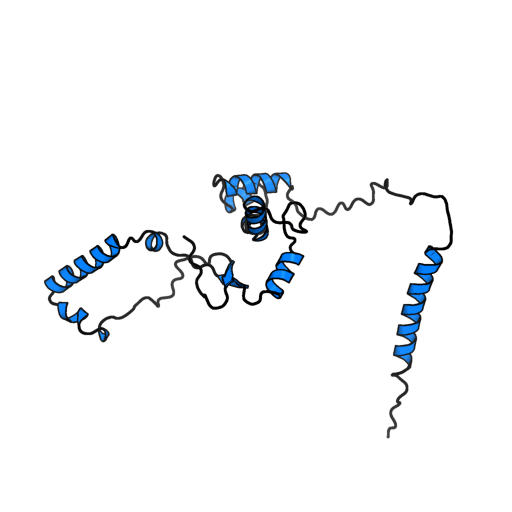 1.00 57.94 192 LYS A N 1
ATOM 1521 C CA . LYS A 1 192 ? 2.066 -11.771 -2.631 1.00 57.94 192 LYS A CA 1
ATOM 1522 C C . LYS A 1 192 ? 2.035 -10.538 -1.728 1.00 57.94 192 LYS A C 1
ATOM 1524 O O . LYS A 1 192 ? 1.930 -10.673 -0.507 1.00 57.94 192 LYS A O 1
ATOM 1529 N N . THR A 1 193 ? 2.086 -9.349 -2.322 1.00 61.78 193 THR A N 1
ATOM 1530 C CA . THR A 1 193 ? 1.936 -8.090 -1.580 1.00 61.78 193 THR A CA 1
ATOM 1531 C C . THR A 1 193 ? 0.470 -7.689 -1.472 1.00 61.78 193 THR A C 1
ATOM 1533 O O . THR A 1 193 ? -0.415 -8.255 -2.117 1.00 61.78 193 THR A O 1
ATOM 1536 N N . GLY A 1 194 ? 0.200 -6.773 -0.540 1.00 63.94 194 GLY A N 1
ATOM 1537 C CA . GLY A 1 194 ? -1.132 -6.287 -0.216 1.00 63.94 194 GLY A CA 1
ATOM 1538 C C . GLY A 1 194 ? -1.884 -5.676 -1.402 1.00 63.94 194 GLY A C 1
ATOM 1539 O O . GLY A 1 194 ? -1.364 -5.463 -2.495 1.00 63.94 194 GLY A O 1
ATOM 1540 N N . LYS A 1 195 ? -3.163 -5.386 -1.163 1.00 72.62 195 LYS A N 1
ATOM 1541 C CA . LYS A 1 195 ? -4.047 -4.774 -2.157 1.00 72.62 195 LYS A CA 1
ATOM 1542 C C . LYS A 1 195 ? -3.897 -3.257 -2.122 1.00 72.62 195 LYS A C 1
ATOM 1544 O O . LYS A 1 195 ? -4.017 -2.667 -1.051 1.00 72.62 195 LYS A O 1
ATOM 1549 N N . VAL A 1 196 ? -3.724 -2.644 -3.285 1.00 72.81 196 VAL A N 1
ATOM 1550 C CA . VAL A 1 196 ? -3.694 -1.188 -3.491 1.00 72.81 196 VAL A CA 1
ATOM 1551 C C . VAL A 1 196 ? -4.937 -0.736 -4.251 1.00 72.81 196 VAL A C 1
ATOM 1553 O O . VAL A 1 196 ? -5.621 -1.554 -4.859 1.00 72.81 196 VAL A O 1
ATOM 1556 N N . LEU A 1 197 ? -5.283 0.549 -4.187 1.00 77.56 197 LEU A N 1
ATOM 1557 C CA . LEU A 1 197 ? -6.346 1.126 -5.015 1.00 77.56 197 LEU A CA 1
ATOM 1558 C C . LEU A 1 197 ? -5.715 1.816 -6.223 1.00 77.56 197 LEU A C 1
ATOM 1560 O O . LEU A 1 197 ? -4.800 2.613 -6.042 1.00 77.56 197 LEU A O 1
ATOM 1564 N N . GLY A 1 198 ? -6.215 1.537 -7.425 1.00 77.06 198 GLY A N 1
ATOM 1565 C CA . GLY A 1 198 ? -5.720 2.154 -8.653 1.00 77.06 198 GLY A CA 1
ATOM 1566 C C . GLY A 1 198 ? -6.787 2.288 -9.743 1.00 77.06 198 GLY A C 1
ATOM 1567 O O . GLY A 1 198 ? -7.912 1.801 -9.568 1.00 77.06 198 GLY A O 1
ATOM 1568 N N . PRO A 1 199 ? -6.456 2.998 -10.837 1.00 75.38 199 PRO A N 1
ATOM 1569 C CA . PRO A 1 199 ? -7.366 3.245 -11.947 1.00 75.38 199 PRO A CA 1
ATOM 1570 C C . PRO A 1 199 ? -7.629 1.974 -12.767 1.00 75.38 199 PRO A C 1
ATOM 1572 O O . PRO A 1 199 ? -6.759 1.127 -12.966 1.00 75.38 199 PRO A O 1
ATOM 1575 N N . LYS A 1 200 ? -8.853 1.856 -13.277 1.00 67.12 200 LYS A N 1
ATOM 1576 C CA . LYS A 1 200 ? -9.326 0.714 -14.059 1.00 67.12 200 LYS A CA 1
ATOM 1577 C C . LYS A 1 200 ? -8.574 0.599 -15.389 1.00 67.12 200 LYS A C 1
ATOM 1579 O O . LYS A 1 200 ? -8.515 1.556 -16.152 1.00 67.12 200 LYS A O 1
ATOM 1584 N N . GLY A 1 201 ? -8.060 -0.599 -15.674 1.00 63.00 201 GLY A N 1
ATOM 1585 C CA . GLY A 1 201 ? -7.316 -0.920 -16.901 1.00 63.00 201 GLY A CA 1
ATOM 1586 C C . GLY A 1 201 ? -5.803 -1.039 -16.708 1.00 63.00 201 GLY A C 1
ATOM 1587 O O . GLY A 1 201 ? -5.124 -1.539 -17.599 1.00 63.00 201 GLY A O 1
ATOM 1588 N N . ILE A 1 202 ? -5.277 -0.647 -15.544 1.00 65.25 202 ILE A N 1
ATOM 1589 C CA . ILE A 1 202 ? -3.873 -0.853 -15.184 1.00 65.25 202 ILE A CA 1
ATOM 1590 C C . ILE A 1 202 ? -3.788 -2.106 -14.315 1.00 65.25 202 ILE A C 1
ATOM 1592 O O . ILE A 1 202 ? -4.275 -2.110 -13.197 1.00 65.25 202 ILE A O 1
ATOM 1596 N N . ASN A 1 203 ? -3.188 -3.186 -14.809 1.00 55.97 203 ASN A N 1
ATOM 1597 C CA . ASN A 1 203 ? -3.103 -4.436 -14.037 1.00 55.97 203 ASN A CA 1
ATOM 1598 C C . ASN A 1 203 ? -1.933 -4.453 -13.037 1.00 55.97 203 ASN A C 1
ATOM 1600 O O . ASN A 1 203 ? -1.908 -5.301 -12.148 1.00 55.97 203 ASN A O 1
ATOM 1604 N N . HIS A 1 204 ? -1.005 -3.496 -13.154 1.00 56.66 204 HIS A N 1
ATOM 1605 C CA . HIS A 1 204 ? 0.261 -3.468 -12.426 1.00 56.66 204 HIS A CA 1
ATOM 1606 C C . HIS A 1 204 ? 0.470 -2.092 -11.784 1.00 56.66 204 HIS A C 1
ATOM 1608 O O . HIS A 1 204 ? 0.637 -1.091 -12.478 1.00 56.66 204 HIS A O 1
ATOM 1614 N N . CYS A 1 205 ? 0.463 -2.034 -10.451 1.00 49.97 205 CYS A N 1
ATOM 1615 C CA . CYS A 1 205 ? 0.982 -0.885 -9.709 1.00 49.97 205 CYS A CA 1
ATOM 1616 C C . CYS A 1 205 ? 2.369 -1.255 -9.193 1.00 49.97 205 CYS A C 1
ATOM 1618 O O . CYS A 1 205 ? 2.488 -2.127 -8.331 1.00 49.97 205 CYS A O 1
ATOM 1620 N N 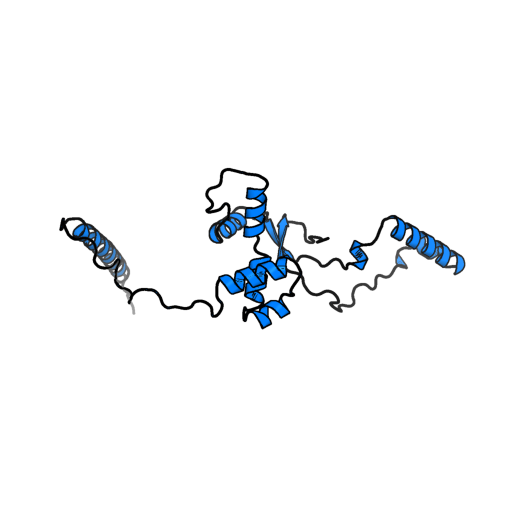. LEU A 1 206 ? 3.389 -0.592 -9.734 1.00 49.81 206 LEU A N 1
ATOM 1621 C CA . LEU A 1 206 ? 4.762 -0.720 -9.270 1.00 49.81 206 LEU A CA 1
ATOM 1622 C C . LEU A 1 206 ? 4.910 0.091 -7.979 1.00 49.81 206 LEU A C 1
ATOM 1624 O O . LEU A 1 206 ? 4.603 1.282 -7.959 1.00 49.81 206 LEU A O 1
ATOM 1628 N N . LEU A 1 207 ? 5.307 -0.575 -6.897 1.00 48.19 207 LEU A N 1
ATOM 1629 C CA . LEU A 1 207 ? 5.736 0.082 -5.665 1.00 48.19 207 LEU A CA 1
ATOM 1630 C C . LEU A 1 207 ? 7.265 0.161 -5.709 1.00 48.19 207 LEU A C 1
ATOM 1632 O O . LEU A 1 207 ? 7.914 -0.886 -5.758 1.00 48.19 207 LEU A O 1
ATOM 1636 N N . GLU A 1 208 ? 7.806 1.379 -5.751 1.00 37.72 208 GLU A N 1
ATOM 1637 C CA . GLU A 1 208 ? 9.243 1.654 -5.580 1.00 37.72 208 GLU A CA 1
ATOM 1638 C C . GLU A 1 208 ? 9.673 1.564 -4.109 1.00 37.72 208 GLU A C 1
ATOM 1640 O O . GLU A 1 208 ? 8.856 1.913 -3.220 1.00 37.72 208 GLU A O 1
#

InterPro domains:
  IPR007889 DNA binding HTH domain, Psq-type [PF05225] (58-89)
  IPR009057 Homedomain-like superfamily [SSF46689] (52-100)